Protein AF-A0A2W5Z569-F1 (afdb_monomer)

Nearest PDB structures (foldseek):
  1tza-assembly1_B  TM=2.205E-01  e=3.617E-01  Shewanella oneidensis MR-1
  4p24-assembly1_E  TM=2.733E-01  e=5.565E-01  Staphylococcus aureus subsp. aureus Mu50
  4yhd-assembly2_B  TM=2.732E-01  e=2.256E+00  Staphylococcus aureus
  4idj-assembly1_A  TM=2.239E-01  e=1.819E+00  Staphylococcus aureus
  6yfj-assembly1_AA  TM=2.851E-01  e=5.634E+00  Leviviridae sp.

Sequence (235 aa):
MKWYYPGAWHHTDQAGWLCSVDNNFQWRSRCDSTSGTNPCVYWSKAPPAAGSPQAVNWAPYFAQARGQLDGQAGQIGSAPPTKGVVNIPTCFWIDGQGIPDDRKLSVTVAGAPDAEGRQIYYTLLIDVAFVRAAWNFDDPHNDTANATPPTQCGQHNQLTAHQYVEISEARHPDQKYHVVAAEHYAITGEVYWTDSYGSHHQNVDSGLGDVVISTPDYPQYVGQIEAIPITPASP

Solvent-accessible surface area (backbone atoms only — not comparable to full-atom values): 14635 Å² total; per-residue (Å²): 140,83,88,87,80,94,73,88,88,82,82,92,84,91,74,84,72,60,79,46,73,46,101,80,74,48,75,51,71,71,76,74,90,83,60,98,76,70,82,81,80,83,78,73,81,71,73,69,79,86,67,78,82,64,88,73,85,58,55,67,60,45,52,48,57,53,58,65,50,64,91,32,48,30,45,75,46,49,44,55,69,57,42,41,39,45,76,38,73,28,25,37,27,53,43,78,44,70,57,81,53,76,43,80,46,77,48,78,47,76,47,71,56,49,101,86,66,53,64,50,54,36,37,39,39,36,41,39,33,63,73,49,76,50,68,40,51,65,42,93,90,58,53,64,68,39,94,71,50,61,79,89,64,66,87,61,56,79,58,30,19,40,60,45,84,62,56,16,71,84,73,37,101,84,28,37,29,52,28,32,41,34,39,33,32,46,54,46,32,37,38,36,36,62,58,75,91,44,78,49,74,47,81,41,84,47,87,55,65,84,42,76,41,62,28,68,75,38,67,33,33,29,41,78,86,80,85,76,82,79,76,76,81,79,133

Mean predicted aligned error: 13.67 Å

pLDDT: mean 76.91, std 21.37, range [23.5, 96.75]

Structure (mmCIF, N/CA/C/O backbone):
data_AF-A0A2W5Z569-F1
#
_entry.id   AF-A0A2W5Z569-F1
#
loop_
_atom_site.group_PDB
_atom_site.id
_atom_site.type_symbol
_atom_site.label_atom_id
_atom_site.label_alt_id
_atom_site.label_comp_id
_atom_site.label_asym_id
_atom_site.label_entity_id
_atom_site.label_seq_id
_atom_site.pdbx_PDB_ins_code
_atom_site.Cartn_x
_atom_site.Cartn_y
_atom_site.Cartn_z
_atom_site.occupancy
_atom_site.B_iso_or_equiv
_atom_site.auth_seq_id
_atom_site.auth_comp_id
_atom_site.auth_asym_id
_atom_site.auth_atom_id
_atom_site.pdbx_PDB_model_num
ATOM 1 N N . MET A 1 1 ? -10.516 1.697 42.835 1.00 23.56 1 MET A N 1
ATOM 2 C CA . MET A 1 1 ? -10.168 0.803 41.711 1.00 23.56 1 MET A CA 1
ATOM 3 C C . MET A 1 1 ? -10.459 -0.624 42.164 1.00 23.56 1 MET A C 1
ATOM 5 O O . MET A 1 1 ? -9.814 -1.078 43.099 1.00 23.56 1 MET A O 1
ATOM 9 N N . LYS A 1 2 ? -11.510 -1.271 41.646 1.00 23.50 2 LYS A N 1
ATOM 10 C CA . LYS A 1 2 ? -11.876 -2.653 42.003 1.00 23.50 2 LYS A CA 1
ATOM 11 C C . LYS A 1 2 ? -11.654 -3.528 40.774 1.00 23.50 2 LYS A C 1
ATOM 13 O O . LYS A 1 2 ? -12.177 -3.215 39.712 1.00 23.50 2 LYS A O 1
ATOM 18 N N . TRP A 1 3 ? -10.869 -4.582 40.940 1.00 24.36 3 TRP A N 1
ATOM 19 C CA . TRP A 1 3 ? -10.643 -5.613 39.932 1.00 24.36 3 TRP A CA 1
ATOM 20 C C . TRP A 1 3 ? -11.734 -6.684 40.034 1.00 24.36 3 TRP A C 1
ATOM 22 O O . TRP A 1 3 ? -12.194 -6.982 41.138 1.00 24.36 3 TRP A O 1
ATOM 32 N N . TYR A 1 4 ? -12.136 -7.259 38.900 1.00 29.47 4 TYR A N 1
ATOM 33 C CA . TYR A 1 4 ? -13.048 -8.402 38.833 1.00 29.47 4 TYR A CA 1
ATOM 34 C C . TYR A 1 4 ? -12.277 -9.620 38.312 1.00 29.47 4 TYR A C 1
ATOM 36 O O . TYR A 1 4 ? -11.615 -9.526 37.282 1.00 29.47 4 TYR A O 1
ATOM 44 N N . TYR A 1 5 ? -12.343 -10.741 39.035 1.00 28.94 5 TYR A N 1
ATOM 45 C CA . TYR A 1 5 ? -11.677 -11.999 38.680 1.00 28.94 5 TYR A CA 1
ATOM 46 C C . TYR A 1 5 ? -12.735 -13.066 38.336 1.00 28.94 5 TYR A C 1
ATOM 48 O O . TYR A 1 5 ? -13.666 -13.243 39.129 1.00 28.94 5 TYR A O 1
ATOM 56 N N . PRO A 1 6 ? -12.644 -13.775 37.194 1.00 35.28 6 PRO A N 1
ATOM 57 C CA . PRO A 1 6 ? -13.599 -14.808 36.810 1.00 3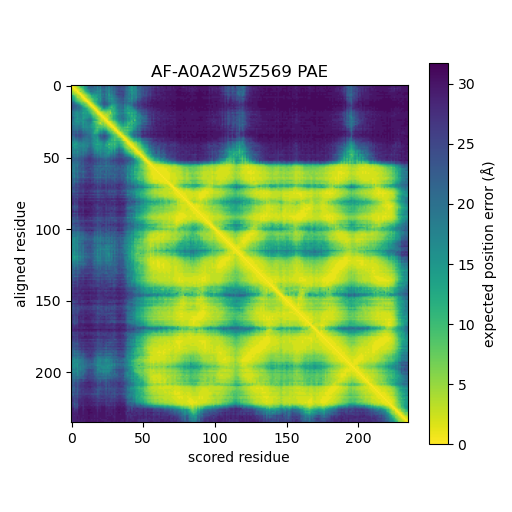5.28 6 PRO A CA 1
ATOM 58 C C . PRO A 1 6 ? -13.028 -16.197 37.143 1.00 35.28 6 PRO A C 1
ATOM 60 O O . PRO A 1 6 ? -12.322 -16.795 36.341 1.00 35.28 6 PRO A O 1
ATOM 63 N N . GLY A 1 7 ? -13.300 -16.724 38.338 1.00 29.56 7 GLY A N 1
ATOM 64 C CA . GLY A 1 7 ? -12.877 -18.084 38.698 1.00 29.56 7 GLY A CA 1
ATOM 65 C C . GLY A 1 7 ? -13.099 -18.431 40.168 1.00 29.56 7 GLY A C 1
ATOM 66 O O . GLY A 1 7 ? -13.028 -17.554 41.023 1.00 29.56 7 GLY A O 1
ATOM 67 N N . ALA A 1 8 ? -13.429 -19.698 40.438 1.00 33.94 8 ALA A N 1
ATOM 68 C CA . ALA A 1 8 ? -13.962 -20.193 41.708 1.00 33.94 8 ALA A CA 1
ATOM 69 C C . ALA A 1 8 ? -13.004 -20.038 42.902 1.00 33.94 8 ALA A C 1
ATOM 71 O O . ALA A 1 8 ? -11.841 -20.429 42.835 1.00 33.94 8 ALA A O 1
ATOM 72 N N . TRP A 1 9 ? -13.537 -19.561 44.030 1.00 35.03 9 TRP A N 1
ATOM 73 C CA . TRP A 1 9 ? -12.859 -19.639 45.321 1.00 35.03 9 TRP A CA 1
ATOM 74 C C . TRP A 1 9 ? -13.230 -20.953 46.000 1.00 35.03 9 TRP A C 1
ATOM 76 O O . TRP A 1 9 ? -14.327 -21.098 46.532 1.00 35.03 9 TRP A O 1
ATOM 86 N N . HIS A 1 10 ? -12.296 -21.894 46.013 1.00 37.44 10 HIS A N 1
ATOM 87 C CA . HIS A 1 10 ? -12.285 -22.964 46.998 1.00 37.44 10 HIS A CA 1
ATOM 88 C C . HIS A 1 10 ? -10.999 -22.843 47.798 1.00 37.44 10 HIS A C 1
ATOM 90 O O . HIS A 1 10 ? -9.931 -23.030 47.236 1.00 37.44 10 HIS A O 1
ATOM 96 N N . HIS A 1 11 ? -11.118 -22.546 49.092 1.00 27.91 11 HIS A N 1
ATOM 97 C CA . HIS A 1 11 ? -10.231 -23.078 50.124 1.00 27.91 11 HIS A CA 1
ATOM 98 C C . HIS A 1 11 ? -10.972 -23.063 51.466 1.00 27.91 11 HIS A C 1
ATOM 100 O O . HIS A 1 11 ? -11.405 -22.019 51.952 1.00 27.91 11 HIS A O 1
ATOM 106 N N . THR A 1 12 ? -11.161 -24.260 52.016 1.00 37.94 12 THR A N 1
ATOM 107 C CA . THR A 1 12 ? -11.730 -24.541 53.335 1.00 37.94 12 THR A CA 1
ATOM 108 C C . THR A 1 12 ? -10.655 -25.144 54.220 1.00 37.94 12 THR A C 1
ATOM 110 O O . THR A 1 12 ? -10.386 -26.331 54.075 1.00 37.94 12 THR A O 1
ATOM 113 N N . ASP A 1 13 ? -10.129 -24.340 55.145 1.00 35.75 13 ASP A N 1
ATOM 114 C CA . ASP A 1 13 ? -9.479 -24.685 56.422 1.00 35.75 13 ASP A CA 1
ATOM 115 C C . ASP A 1 13 ? -8.715 -23.427 56.901 1.00 35.75 13 ASP A C 1
ATOM 117 O O . ASP A 1 13 ? -8.057 -22.762 56.122 1.00 35.75 13 ASP A O 1
ATOM 121 N N . GLN A 1 14 ? -8.781 -22.889 58.120 1.00 36.47 14 GLN A N 1
ATOM 122 C CA . GLN A 1 14 ? -9.189 -23.386 59.432 1.00 36.47 14 GLN A CA 1
ATOM 123 C C . GLN A 1 14 ? -9.724 -22.240 60.334 1.00 36.47 14 GLN A C 1
ATOM 125 O O . GLN A 1 14 ? -9.714 -22.337 61.558 1.00 36.47 14 GLN A O 1
ATOM 130 N N . ALA A 1 15 ? -10.220 -21.144 59.752 1.00 36.81 15 ALA A N 1
ATOM 131 C CA . ALA A 1 15 ? -10.865 -20.055 60.489 1.00 36.81 15 ALA A CA 1
ATOM 132 C C . ALA A 1 15 ? -12.031 -19.469 59.677 1.00 36.81 15 ALA A C 1
ATOM 134 O O . ALA A 1 15 ? -11.839 -18.615 58.823 1.00 36.81 15 ALA A O 1
ATOM 135 N N . GLY A 1 16 ? -13.244 -19.963 59.929 1.00 39.25 16 GLY A N 1
ATOM 136 C CA . GLY A 1 16 ? -14.482 -19.170 59.919 1.00 39.25 16 GLY A CA 1
ATOM 137 C C . GLY A 1 16 ? -14.974 -18.434 58.662 1.00 39.25 16 GLY A C 1
ATOM 138 O O . GLY A 1 16 ? -15.989 -17.757 58.783 1.00 39.25 16 GLY A O 1
ATOM 139 N N . TRP A 1 17 ? -14.370 -18.543 57.476 1.00 38.72 17 TRP A N 1
ATOM 140 C CA . TRP A 1 17 ? -14.891 -17.874 56.270 1.00 38.72 17 TRP A CA 1
ATOM 141 C C . TRP A 1 17 ? -15.632 -18.853 55.352 1.00 38.72 17 TRP A C 1
ATOM 143 O O . TRP A 1 17 ? -15.071 -19.405 54.411 1.00 38.72 17 TRP A O 1
ATOM 153 N N . LEU A 1 18 ? -16.923 -19.071 55.618 1.00 41.16 18 LEU A N 1
ATOM 154 C CA . LEU A 1 18 ? -17.835 -19.692 54.652 1.00 41.16 18 LEU A CA 1
ATOM 155 C C . LEU A 1 18 ? -18.372 -18.600 53.724 1.00 41.16 18 LEU A C 1
ATOM 157 O O . LEU A 1 18 ? -19.378 -17.957 54.018 1.00 41.16 18 LEU A O 1
ATOM 161 N N . CYS A 1 19 ? -17.689 -18.384 52.606 1.00 41.97 19 CYS A N 1
ATOM 162 C CA . CYS A 1 19 ? -18.266 -17.681 51.471 1.00 41.97 19 CYS A CA 1
ATOM 163 C C . CYS A 1 19 ? -18.938 -18.743 50.589 1.00 41.97 19 CYS A C 1
ATOM 165 O O . CYS A 1 19 ? -18.258 -19.436 49.839 1.00 41.97 19 CYS A O 1
ATOM 167 N N . SER A 1 20 ? -20.259 -18.915 50.702 1.00 39.66 20 SER A N 1
ATOM 168 C CA . SER A 1 20 ? -21.028 -19.763 49.781 1.00 39.66 20 SER A CA 1
ATOM 169 C C . SER A 1 20 ? -21.852 -18.897 48.835 1.00 39.66 20 SER A C 1
ATOM 171 O O . SER A 1 20 ? -22.538 -17.974 49.284 1.00 39.66 20 SER A O 1
ATOM 173 N N . VAL A 1 21 ? -21.819 -19.228 47.548 1.00 42.22 21 VAL A N 1
ATOM 174 C CA . VAL A 1 21 ? -22.748 -18.702 46.542 1.00 42.22 21 VAL A CA 1
ATOM 175 C C . VAL A 1 21 ? -23.980 -19.596 46.565 1.00 42.22 21 VAL A C 1
ATOM 177 O O . VAL A 1 21 ? -23.847 -20.804 46.375 1.00 42.22 21 VAL A O 1
ATOM 180 N N . ASP A 1 22 ? -25.162 -19.042 46.832 1.00 43.56 22 ASP A N 1
ATO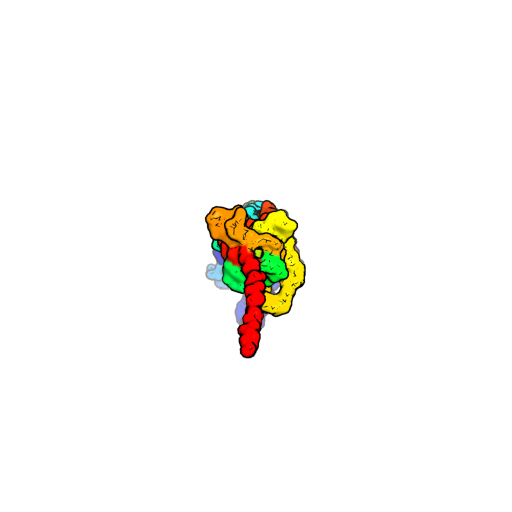M 181 C CA . ASP A 1 22 ? -26.398 -19.797 46.624 1.00 43.56 22 ASP A CA 1
ATOM 182 C C . ASP A 1 22 ? -26.798 -19.814 45.137 1.00 43.56 22 ASP A C 1
ATOM 184 O O . ASP A 1 22 ? -26.296 -19.041 44.320 1.00 43.56 22 ASP A O 1
ATOM 188 N N . ASN A 1 23 ? -27.728 -20.697 44.766 1.00 41.59 23 ASN A N 1
ATOM 189 C CA . ASN A 1 23 ? -28.209 -20.827 43.384 1.00 41.59 23 ASN A CA 1
ATOM 190 C C . ASN A 1 23 ? -28.941 -19.569 42.860 1.00 41.59 23 ASN A C 1
ATOM 192 O O . ASN A 1 23 ? -29.309 -19.529 41.690 1.00 41.59 23 ASN A O 1
ATOM 196 N N . ASN A 1 24 ? -29.132 -18.545 43.701 1.00 45.44 24 ASN A N 1
ATOM 197 C CA . ASN A 1 24 ? -29.682 -17.239 43.340 1.00 45.44 24 ASN A CA 1
ATOM 198 C C . ASN A 1 24 ? -28.591 -16.155 43.246 1.00 45.44 24 ASN A C 1
ATOM 200 O O . ASN A 1 24 ? -28.908 -14.965 43.200 1.00 45.44 24 ASN A O 1
ATOM 204 N N . PHE A 1 25 ? -27.312 -16.548 43.209 1.00 44.53 25 PHE A N 1
ATOM 205 C CA . PHE A 1 25 ? -26.154 -15.656 43.134 1.00 44.53 25 PHE A CA 1
ATOM 206 C C . PHE A 1 25 ? -26.032 -14.674 44.315 1.00 44.53 25 PHE A C 1
ATOM 208 O O . PHE A 1 25 ? -25.373 -13.638 44.190 1.00 44.53 25 PHE A O 1
ATOM 215 N N . GLN A 1 26 ? -26.626 -14.984 45.472 1.00 40.12 26 GLN A N 1
ATOM 216 C CA . GLN A 1 26 ? -26.437 -14.201 46.690 1.00 40.12 26 GLN A CA 1
ATOM 217 C C . GLN A 1 26 ? -25.266 -14.764 47.500 1.00 40.12 26 GLN A C 1
ATOM 219 O O . GLN A 1 26 ? -25.242 -15.935 47.881 1.00 40.12 26 GLN A O 1
ATOM 224 N N . TRP A 1 27 ? -24.285 -13.908 47.789 1.00 42.94 27 TRP A N 1
ATOM 225 C CA . TRP A 1 27 ? -23.227 -14.220 48.746 1.00 42.94 27 TRP A CA 1
ATOM 226 C C . TRP A 1 27 ? -23.745 -13.981 50.159 1.00 42.94 27 TRP A C 1
ATOM 228 O O . TRP A 1 27 ? -24.123 -12.863 50.508 1.00 42.94 27 TRP A O 1
ATOM 238 N N . ARG A 1 28 ? -23.732 -15.022 50.992 1.00 42.06 28 ARG A N 1
ATOM 239 C CA . ARG A 1 28 ? -23.980 -14.892 52.430 1.00 42.06 28 ARG A CA 1
ATOM 240 C C . ARG A 1 28 ? -22.680 -15.158 53.170 1.00 42.06 28 ARG A C 1
ATOM 242 O O . ARG A 1 28 ? -22.187 -16.280 53.145 1.00 42.06 28 ARG A O 1
ATOM 249 N N . SER A 1 29 ? -22.144 -14.148 53.845 1.00 42.12 29 SER A N 1
ATOM 250 C CA . SER A 1 29 ? -21.155 -14.359 54.899 1.00 42.12 29 SER A CA 1
ATOM 251 C C . SER A 1 29 ? -21.884 -14.446 56.240 1.00 42.12 29 SER A C 1
ATOM 253 O O . SER A 1 29 ? -22.735 -13.614 56.560 1.00 42.12 29 SER A O 1
ATOM 255 N N . ARG A 1 30 ? -21.579 -15.468 57.046 1.00 43.09 30 ARG A N 1
ATOM 256 C CA . ARG A 1 30 ? -21.870 -15.412 58.485 1.00 43.09 30 ARG A CA 1
ATOM 257 C C . ARG A 1 30 ? -20.733 -14.629 59.131 1.00 43.09 30 ARG A C 1
ATOM 259 O O . ARG A 1 30 ? -19.629 -15.148 59.228 1.00 43.09 30 ARG A O 1
ATOM 266 N N . CYS A 1 31 ? -20.996 -13.393 59.547 1.00 47.19 31 CYS A N 1
ATOM 267 C CA . CYS A 1 31 ? -20.101 -12.704 60.471 1.00 47.19 31 CYS A CA 1
ATOM 268 C C . CYS A 1 31 ? -20.350 -13.302 61.870 1.00 47.19 31 CYS A C 1
ATOM 270 O O . CYS A 1 31 ? -21.489 -13.302 62.342 1.00 47.19 31 CYS A O 1
ATOM 272 N N . ASP A 1 32 ? -19.319 -13.860 62.508 1.00 47.47 32 ASP A N 1
ATOM 273 C CA . ASP A 1 32 ? -19.391 -14.235 63.923 1.00 47.47 32 ASP A CA 1
ATOM 274 C C . ASP A 1 32 ? -19.510 -12.938 64.735 1.00 47.47 32 ASP A C 1
ATOM 276 O O . ASP A 1 32 ? -18.642 -12.067 64.679 1.00 47.47 32 ASP A O 1
ATOM 280 N N . SER A 1 33 ? -20.636 -12.755 65.421 1.00 44.78 33 SER A N 1
ATOM 281 C CA . SER A 1 33 ? -21.010 -11.504 66.089 1.00 44.78 33 SER A CA 1
ATOM 282 C C . SER A 1 33 ? -20.209 -11.221 67.367 1.00 44.78 33 SER A C 1
ATOM 284 O O . SER A 1 33 ? -20.609 -10.376 68.164 1.00 44.78 33 SER A O 1
ATOM 286 N N . THR A 1 34 ? -19.120 -11.948 67.615 1.00 48.22 34 THR A N 1
ATOM 287 C CA . THR A 1 34 ? -18.405 -11.942 68.897 1.00 48.22 34 THR A CA 1
ATOM 288 C C . THR A 1 34 ? -17.210 -10.989 68.962 1.00 48.22 34 THR A C 1
ATOM 290 O O . THR A 1 34 ? -16.770 -10.670 70.064 1.00 48.22 34 THR A O 1
ATOM 293 N N . SER A 1 35 ? -16.723 -10.437 67.844 1.00 46.56 35 SER A N 1
ATOM 294 C CA . SER A 1 35 ? -15.672 -9.406 67.857 1.00 46.56 35 SER A CA 1
ATOM 295 C C . SER A 1 35 ? -16.076 -8.181 67.031 1.00 46.56 35 SER A C 1
ATOM 297 O O . SER A 1 35 ? -16.008 -8.157 65.805 1.00 46.56 35 SER A O 1
ATOM 299 N N . GLY A 1 36 ? -16.530 -7.133 67.726 1.00 45.31 36 GLY A N 1
ATOM 300 C CA . GLY A 1 36 ? -17.035 -5.870 67.168 1.00 45.31 36 GLY A CA 1
ATOM 301 C C . GLY A 1 36 ? -16.008 -4.989 66.439 1.00 45.31 36 GLY A C 1
ATOM 302 O O . GLY A 1 36 ? -16.088 -3.769 66.534 1.00 45.31 36 GLY A O 1
ATOM 303 N N . THR A 1 37 ? -15.035 -5.573 65.738 1.00 42.25 37 THR A N 1
ATOM 304 C CA . THR A 1 37 ? -13.933 -4.857 65.076 1.00 42.25 37 THR A CA 1
ATOM 305 C C . THR A 1 37 ? -13.647 -5.288 63.639 1.00 42.25 37 THR A C 1
ATOM 307 O O . THR A 1 37 ? -12.820 -4.650 62.993 1.00 42.25 37 THR A O 1
ATOM 310 N N . ASN A 1 38 ? -14.337 -6.290 63.085 1.00 41.91 38 ASN A N 1
ATOM 311 C CA . ASN A 1 38 ? -14.150 -6.648 61.677 1.00 41.91 38 ASN A CA 1
ATOM 312 C C . ASN A 1 38 ? -15.189 -5.950 60.783 1.00 41.91 38 ASN A C 1
ATOM 314 O O . ASN A 1 38 ? -16.370 -6.301 60.852 1.00 41.91 38 ASN A O 1
ATOM 318 N N . PRO A 1 39 ? -14.797 -4.986 59.922 1.00 42.81 39 PRO A N 1
ATOM 319 C CA . PRO A 1 39 ? -15.710 -4.451 58.923 1.00 42.81 39 PRO A CA 1
ATOM 320 C C . PRO A 1 39 ? -16.098 -5.591 57.977 1.00 42.81 39 PRO A C 1
ATOM 322 O O . PRO A 1 39 ? -15.269 -6.080 57.211 1.00 42.81 39 PRO A O 1
ATOM 325 N N . CYS A 1 40 ? -17.354 -6.044 58.039 1.00 43.47 40 CYS A N 1
ATOM 326 C CA . CYS A 1 40 ? -17.883 -7.004 57.075 1.00 43.47 40 CYS A CA 1
ATOM 327 C C . CYS A 1 40 ? -17.845 -6.323 55.692 1.00 43.47 40 CYS A C 1
ATOM 329 O O . CYS A 1 40 ? -18.664 -5.456 55.387 1.00 43.47 40 CYS A O 1
ATOM 331 N N . VAL A 1 41 ? -16.853 -6.665 54.866 1.00 39.03 41 VAL A N 1
ATOM 332 C CA . VAL A 1 41 ? -16.746 -6.136 53.504 1.00 39.03 41 VAL A CA 1
ATOM 333 C C . VAL A 1 41 ? -17.792 -6.841 52.650 1.00 39.03 41 VAL A C 1
ATOM 335 O O . VAL A 1 41 ? -17.666 -8.023 52.333 1.00 39.03 41 VAL A O 1
ATOM 338 N N . TYR A 1 42 ? -18.843 -6.111 52.287 1.00 38.75 42 TYR A N 1
ATOM 339 C CA . TYR A 1 42 ? -19.845 -6.592 51.347 1.00 38.75 42 TYR A CA 1
ATOM 340 C C . TYR A 1 42 ? -19.299 -6.476 49.921 1.00 38.75 42 TYR A C 1
ATOM 342 O O . TYR A 1 42 ? -19.034 -5.381 49.419 1.00 38.75 42 TYR A O 1
ATOM 350 N N . TRP A 1 43 ? -19.148 -7.618 49.258 1.00 38.22 43 TRP A N 1
ATOM 351 C CA . TRP A 1 43 ? -18.898 -7.692 47.824 1.00 38.22 43 TRP A CA 1
ATOM 352 C C . TRP A 1 43 ? -20.186 -8.162 47.162 1.00 38.22 43 TRP A C 1
ATOM 354 O O . TRP A 1 43 ? -20.437 -9.357 47.040 1.00 38.22 43 TRP A O 1
ATOM 364 N N . SER A 1 44 ? -21.044 -7.227 46.762 1.00 39.44 44 SER A N 1
ATOM 365 C CA . SER A 1 44 ? -22.124 -7.569 45.845 1.00 39.44 44 SER A CA 1
ATOM 366 C C . SER A 1 44 ? -21.546 -7.666 44.436 1.00 39.44 44 SER A C 1
ATOM 368 O O . SER A 1 44 ? -20.809 -6.785 43.978 1.00 39.44 44 SER A O 1
ATOM 370 N N . LYS A 1 45 ? -21.888 -8.741 43.718 1.00 41.69 45 LYS A N 1
ATOM 371 C CA . LYS A 1 45 ? -21.885 -8.668 42.260 1.00 41.69 45 LYS A CA 1
ATOM 372 C C . LYS A 1 45 ? -22.929 -7.618 41.922 1.00 41.69 45 LYS A C 1
ATOM 374 O O . LYS A 1 45 ? -24.101 -7.795 42.251 1.00 41.69 45 LYS A O 1
ATOM 379 N N . ALA A 1 46 ? -22.482 -6.484 41.384 1.00 44.62 46 ALA A N 1
ATOM 380 C CA . ALA A 1 46 ? -23.412 -5.503 40.858 1.00 44.62 46 ALA A CA 1
ATOM 381 C C . ALA A 1 46 ? -24.338 -6.239 39.874 1.00 44.62 46 ALA A C 1
ATOM 383 O O . ALA A 1 46 ? -23.860 -7.146 39.177 1.00 44.62 46 ALA A O 1
ATOM 384 N N . PRO A 1 47 ? -25.643 -5.919 39.843 1.00 47.53 47 PRO A N 1
ATOM 385 C CA . PRO A 1 47 ? -26.539 -6.511 38.862 1.00 47.53 47 PRO A CA 1
ATOM 386 C C . PRO A 1 47 ? -25.947 -6.347 37.451 1.00 47.53 47 PRO A C 1
ATOM 388 O O . PRO A 1 47 ? -25.111 -5.463 37.242 1.00 47.53 47 PRO A O 1
ATOM 391 N N . PRO A 1 48 ? -26.339 -7.190 36.484 1.00 48.88 48 PRO A N 1
ATOM 392 C CA . PRO A 1 48 ? -25.995 -6.993 35.081 1.00 48.88 48 PRO A CA 1
ATOM 393 C C . PRO A 1 48 ? -26.168 -5.521 34.685 1.00 48.88 48 PRO A C 1
ATOM 395 O O . PRO A 1 48 ? -27.214 -4.928 34.961 1.00 48.88 48 PRO A O 1
ATOM 398 N N . ALA A 1 49 ? -25.139 -4.896 34.113 1.00 52.03 49 ALA A N 1
ATOM 399 C CA . ALA A 1 49 ? -25.343 -3.642 33.399 1.00 52.03 49 ALA A CA 1
ATOM 400 C C . ALA A 1 49 ? -25.983 -4.039 32.069 1.00 52.03 49 ALA A C 1
ATOM 402 O O . ALA A 1 49 ? -25.300 -4.460 31.142 1.00 52.03 49 ALA A O 1
ATOM 403 N N . ALA A 1 50 ? -27.314 -4.039 32.029 1.00 48.25 50 ALA A N 1
ATOM 404 C CA . ALA A 1 50 ? -28.052 -4.255 30.799 1.00 48.25 50 ALA A CA 1
ATOM 405 C C . ALA A 1 50 ? -28.066 -2.939 30.027 1.00 48.25 50 ALA A C 1
ATOM 407 O O . ALA A 1 50 ? -28.754 -1.995 30.408 1.00 48.25 50 ALA A O 1
ATOM 408 N N . GLY A 1 51 ? -27.292 -2.869 28.954 1.00 52.75 51 GLY A N 1
ATOM 409 C CA . GLY A 1 51 ? -27.309 -1.727 28.058 1.00 52.75 51 GLY A CA 1
ATOM 410 C C . GLY A 1 51 ? -26.767 -2.132 26.705 1.00 52.75 51 GLY A C 1
ATOM 411 O O . GLY A 1 51 ? -25.723 -2.774 26.626 1.00 52.75 51 GLY A O 1
ATOM 412 N N . SER A 1 52 ? -27.480 -1.762 25.641 1.00 50.47 52 SER A N 1
ATOM 413 C CA . SER A 1 52 ? -26.914 -1.775 24.294 1.00 50.47 52 SER A CA 1
ATOM 414 C C . SER A 1 52 ? -25.571 -1.040 24.320 1.00 50.47 52 SER A C 1
ATOM 416 O O . SER A 1 52 ? -25.469 -0.033 25.034 1.00 50.47 52 SER A O 1
ATOM 418 N N . PRO A 1 53 ? -24.553 -1.508 23.579 1.00 56.50 53 PRO A N 1
ATOM 419 C CA . PRO A 1 53 ? -23.262 -0.847 23.562 1.00 56.50 53 PRO A CA 1
ATOM 420 C C . PRO A 1 53 ? -23.463 0.638 23.251 1.00 56.50 53 PRO A C 1
ATOM 422 O O . PRO A 1 53 ? -24.035 1.005 22.223 1.00 56.50 53 PRO A O 1
ATOM 425 N N . GLN A 1 54 ? -23.068 1.497 24.194 1.00 64.69 54 GLN A N 1
ATOM 426 C CA . GLN A 1 54 ? -23.059 2.942 23.982 1.00 64.69 54 GLN A CA 1
ATOM 427 C C . GLN A 1 54 ? -22.205 3.213 22.741 1.00 64.69 54 GLN A C 1
ATOM 429 O O . GLN A 1 54 ? -21.106 2.667 22.624 1.00 64.69 54 GLN A O 1
ATOM 434 N N . ALA A 1 55 ? -22.711 4.023 21.809 1.00 68.81 55 ALA A N 1
ATOM 435 C CA . ALA A 1 55 ? -22.018 4.288 20.557 1.00 68.81 55 ALA A CA 1
ATOM 436 C C . ALA A 1 55 ? -20.687 5.002 20.839 1.00 68.81 55 ALA A C 1
ATOM 438 O O . ALA A 1 55 ? -20.655 6.184 21.177 1.00 68.81 55 ALA A O 1
ATOM 439 N N . VAL A 1 56 ? -19.580 4.271 20.721 1.00 82.81 56 VAL A N 1
ATOM 440 C CA . VAL A 1 56 ? -18.236 4.844 20.743 1.00 82.81 56 VAL A CA 1
ATOM 441 C C . VAL A 1 56 ? -17.923 5.373 19.346 1.00 82.81 56 VAL A C 1
ATOM 443 O O . VAL A 1 56 ? -18.151 4.689 18.349 1.00 82.81 56 VAL A O 1
ATOM 446 N N . ASN A 1 57 ? -17.387 6.591 19.261 1.00 88.62 57 ASN A N 1
ATOM 447 C CA . ASN A 1 57 ? -16.905 7.132 17.995 1.00 88.62 57 ASN A CA 1
ATOM 448 C C . ASN A 1 57 ? -15.526 6.543 17.656 1.00 88.62 57 ASN A C 1
ATOM 450 O O . ASN A 1 57 ? -14.519 6.945 18.239 1.00 88.62 57 ASN A O 1
ATOM 454 N N . TRP A 1 58 ? -15.486 5.612 16.702 1.00 91.19 58 TRP A N 1
ATOM 455 C CA . TRP A 1 58 ? -14.258 4.928 16.283 1.00 91.19 58 TRP A CA 1
ATOM 456 C C . TRP A 1 58 ? -13.447 5.674 15.217 1.00 91.19 58 TRP A C 1
ATOM 458 O O . TRP A 1 58 ? -12.258 5.398 15.054 1.00 91.19 58 TRP A O 1
ATOM 468 N N . ALA A 1 59 ? -14.053 6.646 14.527 1.00 92.81 59 ALA A N 1
ATOM 469 C CA . ALA A 1 59 ? -13.439 7.351 13.400 1.00 92.81 59 ALA A CA 1
ATOM 470 C C . ALA A 1 59 ? -12.048 7.956 13.700 1.00 92.81 59 ALA A C 1
ATOM 472 O O . ALA A 1 59 ? -11.169 7.837 12.845 1.00 92.81 59 ALA A O 1
ATOM 473 N N . PRO A 1 60 ? -11.773 8.541 14.888 1.00 94.31 60 PRO A N 1
ATOM 474 C CA . PRO A 1 60 ? -10.445 9.081 15.193 1.00 94.31 60 PRO A CA 1
ATOM 475 C C . PRO A 1 60 ? -9.329 8.028 15.194 1.00 94.31 60 PRO A C 1
ATOM 477 O O . PRO A 1 60 ? -8.203 8.334 14.810 1.00 94.31 60 PRO A O 1
ATOM 480 N N . TYR A 1 61 ? -9.628 6.788 15.591 1.00 93.88 61 TYR A N 1
ATOM 481 C CA . TYR A 1 61 ? -8.633 5.713 15.645 1.00 93.88 61 TYR A CA 1
ATOM 482 C C . TYR A 1 61 ? -8.296 5.189 14.247 1.00 93.88 61 TYR A C 1
ATOM 484 O O . TYR A 1 61 ? -7.127 4.962 13.939 1.00 93.88 61 TYR A O 1
ATOM 492 N N . PHE A 1 62 ? -9.294 5.085 13.365 1.00 95.00 62 PHE A N 1
ATOM 493 C CA . PHE A 1 62 ? -9.062 4.776 11.953 1.00 95.00 62 PHE A CA 1
ATOM 494 C C . PHE A 1 62 ? -8.319 5.906 11.234 1.00 95.00 62 PHE A C 1
ATOM 496 O O . PHE A 1 62 ? -7.386 5.641 10.479 1.00 95.00 62 PHE A O 1
ATOM 503 N N . ALA A 1 63 ? -8.663 7.168 11.510 1.00 93.25 63 ALA A N 1
ATOM 504 C CA . ALA A 1 63 ? -7.938 8.318 10.973 1.00 93.25 63 ALA A CA 1
ATOM 505 C C . ALA A 1 63 ? -6.465 8.320 11.413 1.00 93.25 63 ALA A C 1
ATOM 507 O O . ALA A 1 63 ? -5.585 8.621 10.611 1.00 93.25 63 ALA A O 1
ATOM 508 N N . GLN A 1 64 ? -6.182 7.925 12.659 1.00 92.25 64 GLN A N 1
ATOM 509 C CA . GLN A 1 64 ? -4.813 7.747 13.137 1.00 92.25 64 GLN A CA 1
ATOM 510 C C . GLN A 1 64 ? -4.091 6.607 12.406 1.00 92.25 64 GLN A C 1
ATOM 512 O O . GLN A 1 64 ? -2.936 6.783 12.029 1.00 92.25 64 GLN A O 1
ATOM 517 N N . ALA A 1 65 ? -4.747 5.460 12.190 1.00 91.62 65 ALA A N 1
ATOM 518 C CA . ALA A 1 65 ? -4.167 4.346 11.435 1.00 91.62 65 ALA A CA 1
ATOM 519 C C . ALA A 1 65 ? -3.826 4.759 9.993 1.00 91.62 65 ALA A C 1
ATOM 521 O O . ALA A 1 65 ? -2.716 4.507 9.533 1.00 91.62 65 ALA A O 1
ATOM 522 N N . ARG A 1 66 ? -4.729 5.488 9.323 1.00 92.06 66 ARG A N 1
ATOM 523 C CA . ARG A 1 66 ? -4.468 6.091 8.009 1.00 92.06 66 ARG A CA 1
ATOM 524 C C . ARG A 1 66 ? -3.293 7.065 8.045 1.00 92.06 66 ARG A C 1
ATOM 526 O O . ARG A 1 66 ? -2.400 6.962 7.218 1.00 92.06 66 ARG A O 1
ATOM 533 N N . GLY A 1 67 ? -3.260 7.973 9.018 1.00 89.38 67 GLY A N 1
ATOM 534 C CA . GLY A 1 67 ? -2.178 8.952 9.138 1.00 89.38 67 GLY A CA 1
ATOM 535 C C . GLY A 1 67 ? -0.803 8.331 9.410 1.00 89.38 67 GLY A C 1
ATOM 536 O O . GLY A 1 67 ? 0.207 8.98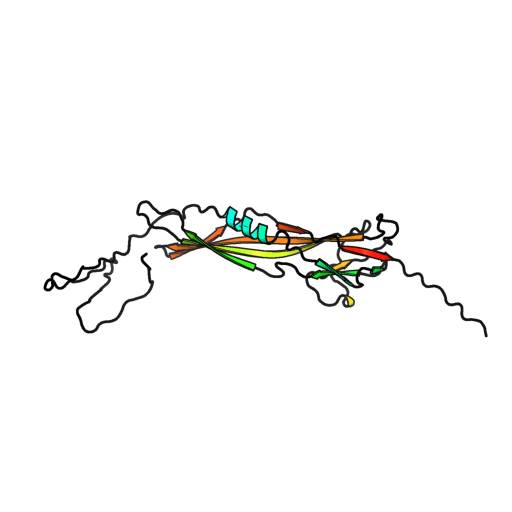0 9.170 1.00 89.38 67 GLY A O 1
ATOM 537 N N . GLN A 1 68 ? -0.736 7.087 9.902 1.00 87.44 68 GLN A N 1
ATOM 538 C CA . GLN A 1 68 ? 0.529 6.348 10.020 1.00 87.44 68 GLN A CA 1
ATOM 539 C C . GLN A 1 68 ? 1.018 5.776 8.690 1.00 87.44 68 GLN A C 1
ATOM 541 O O . GLN A 1 68 ? 2.208 5.498 8.576 1.00 87.44 68 GLN A O 1
ATOM 546 N N . LEU A 1 69 ? 0.120 5.572 7.725 1.00 86.31 69 LEU A N 1
ATOM 547 C CA . LEU A 1 69 ? 0.482 5.158 6.377 1.00 86.31 69 LEU A CA 1
ATOM 548 C C . LEU A 1 69 ? 1.026 6.349 5.572 1.00 86.31 69 LEU A C 1
ATOM 550 O O . LEU A 1 69 ? 1.974 6.192 4.805 1.00 86.31 69 LEU A O 1
ATOM 554 N N . ASP A 1 70 ? 0.462 7.544 5.772 1.00 81.81 70 ASP A N 1
ATOM 555 C CA . ASP A 1 70 ? 0.897 8.761 5.083 1.00 81.81 70 ASP A CA 1
ATOM 556 C C . ASP A 1 70 ? 2.412 8.994 5.284 1.00 81.81 70 ASP A C 1
ATOM 558 O O . ASP A 1 70 ? 2.912 9.110 6.404 1.00 81.81 70 ASP A O 1
ATOM 562 N N . GLY A 1 71 ? 3.163 9.060 4.181 1.00 76.69 71 GLY A N 1
ATOM 563 C CA . GLY A 1 71 ? 4.622 9.235 4.201 1.00 76.69 71 GLY A CA 1
ATOM 564 C C . GLY A 1 71 ? 5.438 7.948 4.371 1.00 76.69 71 GLY A C 1
ATOM 565 O O . GLY A 1 71 ? 6.658 8.032 4.496 1.00 76.69 71 GLY A O 1
ATOM 566 N N . GLN A 1 72 ? 4.797 6.776 4.348 1.00 85.19 72 GLN A N 1
ATOM 567 C CA . GLN A 1 72 ? 5.461 5.466 4.372 1.00 85.19 72 GLN A CA 1
ATOM 568 C C . GLN A 1 72 ? 5.392 4.709 3.039 1.00 85.19 72 GLN A C 1
ATOM 570 O O . GLN A 1 72 ? 5.524 3.482 3.024 1.00 85.19 72 GLN A O 1
ATOM 575 N N . ALA A 1 73 ? 5.188 5.427 1.930 1.00 89.12 73 ALA A N 1
ATOM 576 C CA . ALA A 1 73 ? 5.307 4.828 0.606 1.00 89.12 73 ALA A CA 1
ATOM 577 C C . ALA A 1 73 ? 6.701 4.212 0.446 1.00 89.12 73 ALA A C 1
ATOM 579 O O . ALA A 1 73 ? 7.700 4.800 0.880 1.00 89.12 73 ALA A O 1
ATOM 580 N N . GLY A 1 74 ? 6.764 3.049 -0.191 1.00 92.44 74 GLY A N 1
ATOM 581 C CA . GLY A 1 74 ? 8.032 2.444 -0.548 1.00 92.44 74 GLY A CA 1
ATOM 582 C C . GLY A 1 74 ? 8.793 3.243 -1.608 1.00 92.44 74 GLY A C 1
ATOM 583 O O . GLY A 1 74 ? 8.400 4.322 -2.064 1.00 92.44 74 GLY A O 1
ATOM 584 N N . GLN A 1 75 ? 9.922 2.682 -2.018 1.00 94.81 75 GLN A N 1
ATOM 585 C CA . GLN A 1 75 ? 10.743 3.179 -3.112 1.00 94.81 75 GLN A CA 1
ATOM 586 C C . GLN A 1 75 ? 10.747 2.164 -4.244 1.00 94.81 75 GLN A C 1
ATOM 588 O O . GLN A 1 75 ? 10.814 0.959 -4.010 1.00 94.81 75 GLN A O 1
ATOM 593 N N . ILE A 1 76 ? 10.702 2.654 -5.478 1.00 96.38 76 ILE A N 1
ATOM 594 C CA . ILE A 1 76 ? 10.787 1.787 -6.649 1.00 96.38 76 ILE A CA 1
ATOM 595 C C . ILE A 1 76 ? 12.243 1.367 -6.864 1.00 96.38 76 ILE A C 1
ATOM 597 O O . ILE A 1 76 ? 13.146 2.205 -6.945 1.00 96.38 76 ILE A O 1
ATOM 601 N N . GLY A 1 77 ? 12.453 0.061 -6.996 1.00 95.50 77 GLY A N 1
ATOM 602 C CA . GLY A 1 77 ? 13.665 -0.533 -7.549 1.00 95.50 77 GLY A CA 1
ATOM 603 C C . GLY A 1 77 ? 13.445 -0.977 -8.994 1.00 95.50 77 GLY A C 1
ATOM 604 O O . GLY A 1 77 ? 12.309 -1.198 -9.418 1.00 95.50 77 GLY A O 1
ATOM 605 N N . SER A 1 78 ? 14.529 -1.107 -9.766 1.00 95.56 78 SER A N 1
ATOM 606 C CA . SER A 1 78 ? 14.454 -1.647 -11.126 1.00 95.56 78 SER A CA 1
ATOM 607 C C . SER A 1 78 ? 15.678 -2.461 -11.537 1.00 95.56 78 SER A C 1
ATOM 609 O O . SER A 1 78 ? 16.786 -2.280 -11.019 1.00 95.56 78 SER A O 1
ATOM 611 N N . ALA A 1 79 ? 15.468 -3.356 -12.505 1.00 93.38 79 ALA A N 1
ATOM 612 C CA . ALA A 1 79 ? 16.514 -4.107 -13.186 1.00 93.38 79 ALA A CA 1
ATOM 613 C C . ALA A 1 79 ? 16.270 -4.074 -14.712 1.00 93.38 79 ALA A C 1
ATOM 615 O O . ALA A 1 79 ? 15.233 -4.568 -15.162 1.00 93.38 79 ALA A O 1
ATOM 616 N N . PRO A 1 80 ? 17.201 -3.526 -15.518 1.00 89.44 80 PRO A N 1
ATOM 617 C CA . PRO A 1 80 ? 18.460 -2.905 -15.101 1.00 89.44 80 PRO A CA 1
ATOM 618 C C . PRO A 1 80 ? 18.228 -1.571 -14.360 1.00 89.44 80 PRO A C 1
ATOM 620 O O . PRO A 1 80 ? 17.260 -0.871 -14.656 1.00 89.44 80 PRO A O 1
ATOM 623 N N . PRO A 1 81 ? 19.110 -1.191 -13.413 1.00 88.38 81 PRO A N 1
ATOM 624 C CA . PRO A 1 81 ? 18.891 -0.016 -12.577 1.00 88.38 81 PRO A CA 1
ATOM 625 C C . PRO A 1 81 ? 18.950 1.262 -13.413 1.00 88.38 81 PRO A C 1
ATOM 627 O O . PRO A 1 81 ? 19.966 1.542 -14.056 1.00 88.38 81 PRO A O 1
ATOM 630 N N . THR A 1 82 ? 17.887 2.069 -13.366 1.00 85.88 82 THR A N 1
ATOM 631 C CA . THR A 1 82 ? 17.751 3.400 -14.008 1.00 85.88 82 THR A CA 1
ATOM 632 C C . THR A 1 82 ? 17.882 3.431 -15.536 1.00 85.88 82 THR A C 1
ATOM 634 O O . THR A 1 82 ? 17.816 4.504 -16.141 1.00 85.88 82 THR A O 1
ATOM 637 N N . LYS A 1 83 ? 18.112 2.277 -16.174 1.00 90.19 83 LYS A N 1
ATOM 638 C CA . LYS A 1 83 ? 18.348 2.137 -17.612 1.00 90.19 83 LYS A CA 1
ATOM 639 C C . LYS A 1 83 ? 17.617 0.919 -18.146 1.00 90.19 83 LYS A C 1
ATOM 641 O O . LYS A 1 83 ? 17.841 -0.190 -17.679 1.00 90.19 83 LYS A O 1
ATOM 646 N N . GLY A 1 84 ? 16.785 1.129 -19.149 1.00 90.00 84 GLY A N 1
ATOM 647 C CA . GLY A 1 84 ? 16.082 0.106 -19.900 1.00 90.00 84 GLY A CA 1
ATOM 648 C C . GLY A 1 84 ? 16.489 0.148 -21.364 1.00 90.00 84 GLY A C 1
ATOM 649 O O . GLY A 1 84 ? 17.179 1.063 -21.828 1.00 90.00 84 GLY A O 1
ATOM 650 N N . VAL A 1 85 ? 16.041 -0.861 -22.096 1.00 91.00 85 VAL A N 1
ATOM 651 C CA . VAL A 1 85 ? 16.205 -0.941 -23.543 1.00 91.00 85 VAL A CA 1
ATOM 652 C C . VAL A 1 85 ? 14.829 -1.147 -24.148 1.00 91.00 85 VAL A C 1
ATOM 654 O O . VAL A 1 85 ? 14.051 -1.958 -23.645 1.00 91.00 85 VAL A O 1
ATOM 657 N N . VAL A 1 86 ? 14.530 -0.426 -25.224 1.00 90.88 86 VAL A N 1
ATOM 658 C CA . VAL A 1 86 ? 13.287 -0.632 -25.970 1.00 90.88 86 VAL A CA 1
ATOM 659 C C . VAL A 1 86 ? 13.143 -2.090 -26.392 1.00 90.88 86 VAL A C 1
ATOM 661 O O . VAL A 1 86 ? 14.107 -2.755 -26.771 1.00 90.88 86 VAL A O 1
ATOM 664 N N . ASN A 1 87 ? 11.915 -2.587 -26.344 1.00 89.00 87 ASN A N 1
ATOM 665 C CA . ASN A 1 87 ? 11.538 -3.957 -26.669 1.00 89.00 87 ASN A CA 1
ATOM 666 C C . ASN A 1 87 ? 12.198 -5.043 -25.802 1.00 89.00 87 ASN A C 1
ATOM 668 O O . ASN A 1 87 ? 12.124 -6.225 -26.139 1.00 89.00 87 ASN A O 1
ATOM 672 N N . ILE A 1 88 ? 12.801 -4.666 -24.671 1.00 89.62 88 ILE A N 1
ATOM 673 C CA . ILE A 1 88 ? 13.313 -5.590 -23.660 1.00 89.62 88 ILE A CA 1
ATOM 674 C C . ILE A 1 88 ? 12.605 -5.283 -22.333 1.00 89.62 88 ILE A C 1
ATOM 676 O O . ILE A 1 88 ? 12.600 -4.128 -21.903 1.00 89.62 88 ILE A O 1
ATOM 680 N N . PRO A 1 89 ? 12.006 -6.283 -21.660 1.00 91.06 89 PRO A N 1
ATOM 681 C CA . PRO A 1 89 ? 11.367 -6.064 -20.369 1.00 91.06 89 PRO A CA 1
ATOM 682 C C . PRO A 1 89 ? 12.338 -5.477 -19.339 1.00 91.06 89 PRO A C 1
ATOM 684 O O . PRO A 1 89 ? 13.414 -6.025 -19.102 1.00 91.06 89 PRO A O 1
ATOM 687 N N . THR A 1 90 ? 11.923 -4.385 -18.705 1.00 93.94 90 THR A N 1
ATOM 688 C CA . THR A 1 90 ? 12.542 -3.833 -17.498 1.00 93.94 90 THR A CA 1
ATOM 689 C C . THR A 1 90 ? 11.718 -4.282 -16.299 1.00 93.94 90 THR A C 1
ATOM 691 O O . THR A 1 90 ? 10.493 -4.178 -16.311 1.00 93.94 90 THR A O 1
ATOM 694 N N . CYS A 1 91 ? 12.374 -4.816 -15.277 1.00 95.56 91 CYS A N 1
ATOM 695 C CA . CYS A 1 91 ? 11.728 -5.267 -14.051 1.00 95.56 91 CYS A CA 1
ATOM 696 C C . CYS A 1 91 ? 11.613 -4.103 -13.065 1.00 95.56 91 CYS A C 1
ATOM 698 O O . CYS A 1 91 ? 12.560 -3.326 -12.951 1.00 95.56 91 CYS A O 1
ATOM 700 N N . PHE A 1 92 ? 10.510 -4.031 -12.322 1.00 96.44 92 PHE A N 1
ATOM 701 C CA . PHE A 1 92 ? 10.281 -3.042 -11.268 1.00 96.44 92 PHE A CA 1
ATOM 702 C C . PHE A 1 92 ? 9.702 -3.714 -10.025 1.00 96.44 92 PHE A C 1
ATOM 704 O O . PHE A 1 92 ? 8.980 -4.703 -10.132 1.00 96.44 92 PHE A O 1
ATOM 711 N N . TRP A 1 93 ? 10.013 -3.192 -8.847 1.00 95.69 93 TRP A N 1
ATOM 712 C CA . TRP A 1 93 ? 9.476 -3.674 -7.573 1.00 95.69 93 TRP A CA 1
ATOM 713 C C . TRP A 1 93 ? 9.439 -2.537 -6.556 1.00 95.69 93 TRP A C 1
ATOM 715 O O . TRP A 1 93 ? 9.996 -1.467 -6.806 1.00 95.69 93 TRP A O 1
ATOM 725 N N . ILE A 1 94 ? 8.782 -2.762 -5.418 1.00 94.69 94 ILE A N 1
ATOM 726 C CA . ILE A 1 94 ? 8.706 -1.782 -4.333 1.00 94.69 94 ILE A CA 1
ATOM 727 C C . ILE A 1 94 ? 9.496 -2.305 -3.133 1.00 94.69 94 ILE A C 1
ATOM 729 O O . ILE A 1 94 ? 9.206 -3.384 -2.618 1.00 94.69 94 ILE A O 1
ATOM 733 N N . ASP A 1 95 ? 10.470 -1.522 -2.678 1.00 92.44 95 ASP A N 1
ATOM 734 C CA . ASP A 1 95 ? 11.258 -1.772 -1.472 1.00 92.44 95 ASP A CA 1
ATOM 735 C C . ASP A 1 95 ? 10.878 -0.794 -0.352 1.00 92.44 95 ASP A C 1
ATOM 737 O O . ASP A 1 95 ? 10.436 0.327 -0.596 1.00 92.44 95 ASP A O 1
ATOM 741 N N . GLY A 1 96 ? 11.092 -1.195 0.904 1.00 87.88 96 GLY A N 1
ATOM 742 C CA . GLY A 1 96 ? 10.969 -0.287 2.051 1.00 87.88 96 GLY A CA 1
ATOM 743 C C . GLY A 1 96 ? 9.548 0.198 2.351 1.00 87.88 96 GLY A C 1
ATOM 744 O O . GLY A 1 96 ? 9.396 1.243 2.979 1.00 87.88 96 GLY A O 1
ATOM 745 N N . GLN A 1 97 ? 8.524 -0.544 1.919 1.00 86.62 97 GLN A N 1
ATOM 746 C CA . GLN A 1 97 ? 7.130 -0.270 2.276 1.00 86.62 97 GLN A CA 1
ATOM 747 C C . GLN A 1 97 ? 6.974 -0.244 3.800 1.00 86.62 97 GLN A C 1
ATOM 749 O O . GLN A 1 97 ? 7.506 -1.115 4.494 1.00 86.62 97 GLN A O 1
ATOM 754 N N . GLY A 1 98 ? 6.235 0.733 4.332 1.00 79.56 98 GLY A N 1
ATOM 755 C CA . GLY A 1 98 ? 5.988 0.818 5.775 1.00 79.56 98 GLY A CA 1
ATOM 756 C C . GLY A 1 98 ? 5.202 -0.367 6.334 1.00 79.56 98 GLY 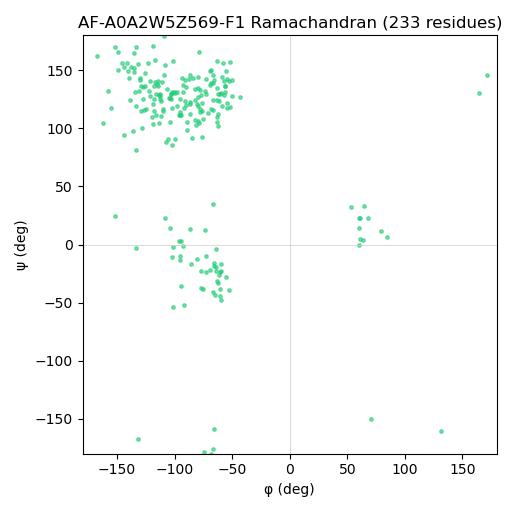A C 1
ATOM 757 O O . GLY A 1 98 ? 5.410 -0.766 7.482 1.00 79.56 98 GLY A O 1
ATOM 758 N N . ILE A 1 99 ? 4.315 -0.940 5.515 1.00 84.12 99 ILE A N 1
ATOM 759 C CA . ILE A 1 99 ? 3.469 -2.087 5.853 1.00 84.12 99 ILE A CA 1
ATOM 760 C C . ILE A 1 99 ? 3.525 -3.091 4.689 1.00 84.12 99 ILE A C 1
ATOM 762 O O . ILE A 1 99 ? 2.647 -3.084 3.831 1.00 84.12 99 ILE A O 1
ATOM 766 N N . PRO A 1 100 ? 4.579 -3.927 4.614 1.00 74.00 100 PRO A N 1
ATOM 767 C CA . PRO A 1 100 ? 4.687 -4.940 3.564 1.00 74.00 100 PRO A CA 1
ATOM 768 C C . PRO A 1 100 ? 3.707 -6.109 3.775 1.00 74.00 100 PRO A C 1
ATOM 770 O O . PRO A 1 100 ? 3.338 -6.767 2.808 1.00 74.00 100 PRO A O 1
ATOM 773 N N . ASP A 1 101 ? 3.276 -6.329 5.022 1.00 78.94 101 ASP A N 1
ATOM 774 C CA . ASP A 1 101 ? 2.364 -7.389 5.463 1.00 78.94 101 ASP A CA 1
ATOM 775 C C . ASP A 1 101 ? 1.308 -6.821 6.426 1.00 78.94 101 ASP A C 1
ATOM 777 O O . ASP A 1 101 ? 1.497 -5.741 6.989 1.00 78.94 101 ASP A O 1
ATOM 781 N N . ASP A 1 102 ? 0.235 -7.576 6.678 1.00 84.88 102 ASP A N 1
ATOM 782 C CA . ASP A 1 102 ? -0.863 -7.188 7.571 1.00 84.88 102 ASP A CA 1
ATOM 783 C C . ASP A 1 102 ? -0.380 -6.707 8.950 1.00 84.88 102 ASP A C 1
ATOM 785 O O . ASP A 1 102 ? 0.348 -7.394 9.680 1.00 84.88 102 ASP A O 1
ATOM 789 N N . ARG A 1 103 ? -0.844 -5.521 9.350 1.00 88.31 103 ARG A N 1
ATOM 790 C CA . ARG A 1 103 ? -0.525 -4.902 10.637 1.00 88.31 103 ARG A CA 1
ATOM 791 C C . ARG A 1 103 ? -1.779 -4.712 11.471 1.00 88.31 103 ARG A C 1
ATOM 793 O O . ARG A 1 103 ? -2.696 -3.987 11.100 1.00 88.31 103 ARG A O 1
ATOM 800 N N . LYS A 1 104 ? -1.735 -5.245 12.692 1.00 89.94 104 LYS A N 1
ATOM 801 C CA . LYS A 1 104 ? -2.814 -5.107 13.673 1.00 89.94 104 LYS A CA 1
ATOM 802 C C . LYS A 1 10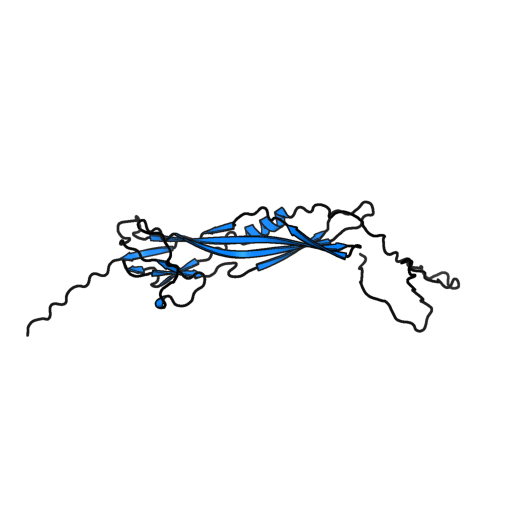4 ? -2.487 -4.062 14.731 1.00 89.94 104 LYS A C 1
ATOM 804 O O . LYS A 1 104 ? -1.418 -4.087 15.341 1.00 89.94 104 LYS A O 1
ATOM 809 N N . LEU A 1 105 ? -3.427 -3.157 14.975 1.00 90.06 105 LEU A N 1
ATOM 810 C CA . LEU A 1 105 ? -3.389 -2.166 16.049 1.00 90.06 105 LEU A CA 1
ATOM 811 C C . LEU A 1 105 ? -4.522 -2.463 17.028 1.00 90.06 105 LEU A C 1
ATOM 813 O O . LEU A 1 105 ? -5.636 -2.751 16.610 1.00 90.06 105 LEU A O 1
ATOM 817 N N . SER A 1 106 ? -4.264 -2.363 18.329 1.00 92.81 106 SER A N 1
ATOM 818 C CA . SER A 1 106 ? -5.297 -2.544 19.351 1.00 92.81 106 SER A CA 1
ATOM 819 C C . SER A 1 106 ? -5.402 -1.310 20.233 1.00 92.81 106 SER A C 1
ATOM 821 O O . SER A 1 106 ? -4.387 -0.843 20.756 1.00 92.81 106 SER A O 1
ATOM 823 N N . VAL A 1 107 ? -6.618 -0.828 20.465 1.00 90.75 107 VAL A N 1
ATOM 824 C CA . VAL A 1 107 ? -6.889 0.256 21.409 1.00 90.75 107 VAL A CA 1
ATOM 825 C C . VAL A 1 107 ? -8.029 -0.127 22.338 1.00 90.75 107 VAL A C 1
ATOM 827 O O . VAL A 1 107 ? -9.079 -0.587 21.897 1.00 90.75 107 VAL A O 1
ATOM 830 N N . THR A 1 108 ? -7.823 0.076 23.637 1.00 91.06 108 THR A N 1
ATOM 831 C CA . THR A 1 108 ? -8.865 -0.131 24.644 1.00 91.06 108 THR A CA 1
ATOM 832 C C . THR A 1 108 ? -9.412 1.212 25.090 1.00 91.06 108 THR A C 1
ATOM 834 O O . THR A 1 108 ? -8.663 2.085 25.527 1.00 91.06 108 THR A O 1
ATOM 837 N N . VAL A 1 109 ? -10.726 1.368 24.991 1.00 86.88 109 VAL A N 1
ATOM 838 C CA . VAL A 1 109 ? -11.445 2.594 25.329 1.00 86.88 109 VAL A CA 1
ATOM 839 C C . VAL A 1 109 ? -12.548 2.290 26.322 1.00 86.88 109 VAL A C 1
ATOM 841 O O . VAL A 1 109 ? -13.149 1.216 26.324 1.00 86.88 109 VAL A O 1
ATOM 844 N N . ALA A 1 110 ? -12.817 3.255 27.184 1.00 84.38 110 ALA A N 1
ATOM 845 C CA . ALA A 1 110 ? -13.863 3.144 28.176 1.00 84.38 110 ALA A CA 1
ATOM 846 C C . ALA A 1 110 ? -15.140 3.801 27.619 1.00 84.38 110 ALA A C 1
ATOM 848 O O . ALA A 1 110 ? -15.098 4.951 27.182 1.00 84.38 110 ALA A O 1
ATOM 849 N N . GLY A 1 111 ? -16.259 3.072 27.593 1.00 81.94 111 GLY A N 1
ATOM 850 C CA . GLY A 1 111 ? -17.556 3.582 27.126 1.00 81.94 111 GLY A CA 1
ATOM 851 C C . GLY A 1 111 ? -18.153 4.638 28.056 1.00 81.94 111 GLY A C 1
ATOM 852 O O . GLY A 1 111 ? -17.576 4.954 29.087 1.00 81.94 111 GLY A O 1
ATOM 853 N N . ALA A 1 112 ? -19.327 5.187 27.756 1.00 80.56 112 ALA A N 1
ATOM 854 C CA . ALA A 1 112 ? -20.002 6.040 28.737 1.00 80.56 112 ALA A CA 1
ATOM 855 C C . ALA A 1 112 ? -20.420 5.213 29.974 1.00 80.56 112 ALA A C 1
ATOM 857 O O . ALA A 1 112 ? -20.835 4.059 29.809 1.00 80.56 112 ALA A O 1
ATOM 858 N N . PRO A 1 113 ? -20.309 5.760 31.198 1.00 77.69 113 PRO A N 1
ATOM 859 C CA . PRO A 1 113 ? -20.868 5.108 32.370 1.00 77.69 113 PRO A CA 1
ATOM 860 C C . PRO A 1 113 ? -22.402 5.076 32.290 1.00 77.69 113 PRO A C 1
ATOM 862 O O . PRO A 1 113 ? -23.020 6.008 31.774 1.00 77.69 113 PRO A O 1
ATOM 865 N N . ASP A 1 114 ? -23.017 4.015 32.809 1.00 72.00 114 ASP A N 1
ATOM 866 C CA . ASP A 1 114 ? -24.470 3.938 32.975 1.00 72.00 114 ASP A CA 1
ATOM 867 C C . ASP A 1 114 ? -24.976 4.809 34.142 1.00 72.00 114 ASP A C 1
ATOM 869 O O . ASP A 1 114 ? -24.205 5.509 34.807 1.00 72.00 114 ASP A O 1
ATOM 873 N N . ALA A 1 115 ? -26.290 4.784 34.394 1.00 71.50 115 ALA A N 1
ATOM 874 C CA . ALA A 1 115 ? -26.922 5.556 35.468 1.00 71.50 115 ALA A CA 1
ATOM 875 C C . ALA A 1 115 ? -26.380 5.198 36.868 1.00 71.50 115 ALA A C 1
ATOM 877 O O . ALA A 1 115 ? -26.444 6.016 37.786 1.00 71.50 115 ALA A O 1
ATOM 878 N N . GLU A 1 116 ? -25.815 4.000 37.026 1.00 71.44 116 GLU A N 1
ATOM 879 C CA . GLU A 1 116 ? -25.186 3.506 38.249 1.00 71.44 116 GLU A CA 1
ATOM 880 C C . GLU A 1 116 ? -23.660 3.733 38.281 1.00 71.44 116 GLU A C 1
ATOM 882 O O . GLU A 1 116 ? -22.994 3.326 39.237 1.00 71.44 116 GLU A O 1
ATOM 887 N N . GLY A 1 117 ? -23.089 4.386 37.262 1.00 70.75 117 GLY A N 1
ATOM 888 C CA . GLY A 1 117 ? -21.661 4.684 37.162 1.00 70.75 117 GLY A CA 1
ATOM 889 C C . GLY A 1 117 ? -20.791 3.511 36.691 1.00 70.75 117 GLY A C 1
ATOM 890 O O . GLY A 1 117 ? -19.566 3.579 36.812 1.00 70.75 117 GLY A O 1
ATOM 891 N N . ARG A 1 118 ? -21.381 2.422 36.186 1.00 70.94 118 ARG A N 1
ATOM 892 C CA . ARG A 1 118 ? -20.655 1.253 35.660 1.00 70.94 118 ARG A CA 1
ATOM 893 C C . ARG A 1 118 ? -20.264 1.497 34.207 1.00 70.94 118 ARG A C 1
ATOM 895 O O . ARG A 1 118 ? -21.029 2.071 33.443 1.00 70.94 118 ARG A O 1
ATOM 902 N N . GLN A 1 119 ? -19.084 1.028 33.815 1.00 75.50 119 GLN A N 1
ATOM 903 C CA . GLN A 1 119 ? -18.501 1.305 32.504 1.00 75.50 119 GLN A CA 1
ATOM 904 C C . GLN A 1 119 ? -18.098 0.004 31.807 1.00 75.50 119 GLN A C 1
ATOM 906 O O . GLN A 1 119 ? -17.489 -0.869 32.428 1.00 75.50 119 GLN A O 1
ATOM 911 N N . ILE A 1 120 ? -18.424 -0.114 30.519 1.00 80.06 120 ILE A N 1
ATOM 912 C CA . ILE A 1 120 ? -17.931 -1.192 29.652 1.00 80.06 120 ILE A CA 1
ATOM 913 C C . ILE A 1 120 ? -16.633 -0.721 28.998 1.00 80.06 120 ILE A C 1
ATOM 915 O O . ILE A 1 120 ? -16.553 0.410 28.513 1.00 80.06 120 ILE A O 1
ATOM 919 N N . TYR A 1 121 ? -15.625 -1.589 28.978 1.00 84.50 121 TYR A N 1
ATOM 920 C CA . TYR A 1 121 ? -14.401 -1.370 28.215 1.00 84.50 121 TYR A CA 1
ATOM 921 C C . TYR A 1 121 ? -14.493 -2.114 26.889 1.00 84.50 121 TYR A C 1
ATOM 923 O O . TYR A 1 121 ? -14.831 -3.297 26.854 1.00 84.50 121 TYR A O 1
ATOM 931 N N . TYR A 1 122 ? -14.178 -1.403 25.817 1.00 87.25 122 TYR A N 1
ATOM 932 C CA . TYR A 1 122 ? -14.162 -1.914 24.459 1.00 87.25 122 TYR A CA 1
ATOM 933 C C . TYR A 1 122 ? -12.723 -1.984 23.971 1.00 87.25 122 TYR A C 1
ATOM 935 O O . TYR A 1 122 ? -11.953 -1.053 24.201 1.00 87.25 122 TYR A O 1
ATOM 943 N N . THR A 1 123 ? -12.375 -3.043 23.256 1.00 92.56 123 THR A N 1
ATOM 944 C CA . THR A 1 123 ? -11.101 -3.178 22.553 1.00 92.56 123 THR A CA 1
ATOM 945 C C . THR A 1 123 ? -11.370 -3.155 21.058 1.00 92.56 123 THR A C 1
ATOM 947 O O . THR A 1 123 ? -11.962 -4.092 20.532 1.00 92.56 123 THR A O 1
ATOM 950 N N . LEU A 1 124 ? -10.950 -2.089 20.380 1.00 92.38 124 LEU A N 1
ATOM 951 C CA . LEU A 1 124 ? -10.947 -2.005 18.922 1.00 92.38 124 LEU A CA 1
ATOM 952 C C . LEU A 1 124 ? -9.637 -2.596 18.398 1.00 92.38 124 LEU A C 1
ATOM 954 O O . LEU A 1 124 ? -8.555 -2.126 18.755 1.00 92.38 124 LEU A O 1
ATOM 958 N N . LEU A 1 125 ? -9.756 -3.606 17.548 1.00 94.94 125 LEU A N 1
ATOM 959 C CA . LEU A 1 125 ? -8.698 -4.155 16.719 1.00 94.94 125 LEU A CA 1
ATOM 960 C C . LEU A 1 125 ? -8.831 -3.541 15.322 1.00 94.94 125 LEU A C 1
ATOM 962 O O . LEU A 1 125 ? -9.865 -3.697 14.683 1.00 94.94 125 LEU A O 1
ATOM 966 N N . ILE A 1 126 ? -7.807 -2.831 14.864 1.00 95.62 126 ILE A N 1
ATOM 967 C CA . ILE A 1 126 ? -7.720 -2.284 13.509 1.00 95.62 126 ILE A CA 1
ATOM 968 C C . ILE A 1 126 ? -6.739 -3.151 12.736 1.00 95.62 126 ILE A C 1
ATOM 970 O O . ILE A 1 126 ? -5.605 -3.324 13.184 1.00 95.62 126 ILE A O 1
ATOM 974 N N . ASP A 1 127 ? -7.170 -3.670 11.596 1.00 94.25 127 ASP A N 1
ATOM 975 C CA . ASP A 1 127 ? -6.318 -4.389 10.655 1.00 94.25 127 ASP A CA 1
ATOM 976 C C . ASP A 1 127 ? -5.997 -3.478 9.472 1.00 94.25 127 ASP A C 1
ATOM 978 O O . ASP A 1 127 ? -6.902 -2.858 8.903 1.00 94.25 127 ASP A O 1
ATOM 982 N N . VAL A 1 128 ? -4.714 -3.365 9.144 1.00 94.25 128 VAL A N 1
ATOM 983 C CA . VAL A 1 128 ? -4.206 -2.606 8.003 1.00 94.25 128 VAL A CA 1
ATOM 984 C C . VAL A 1 128 ? -3.479 -3.583 7.096 1.00 94.25 128 VAL A C 1
ATOM 986 O O . VAL A 1 128 ? -2.405 -4.064 7.449 1.00 94.25 128 VAL A O 1
ATOM 989 N N . ALA A 1 129 ? -4.064 -3.860 5.936 1.00 92.00 129 ALA A N 1
ATOM 990 C CA . ALA A 1 129 ? -3.583 -4.871 5.005 1.00 92.00 129 ALA A CA 1
ATOM 991 C C . ALA A 1 129 ? -3.190 -4.239 3.669 1.00 92.00 129 ALA A C 1
ATOM 993 O O . ALA A 1 129 ? -3.922 -3.402 3.129 1.00 92.00 129 ALA A O 1
ATOM 994 N N . PHE A 1 130 ? -2.052 -4.658 3.119 1.00 91.56 130 PHE A N 1
ATOM 995 C CA . PHE A 1 130 ? -1.680 -4.326 1.748 1.00 91.56 130 PHE A CA 1
ATOM 996 C C . PHE A 1 130 ? -2.545 -5.136 0.774 1.00 91.56 130 PHE A C 1
ATOM 998 O O . PHE A 1 130 ? -2.659 -6.354 0.888 1.00 91.56 130 PHE A O 1
ATOM 1005 N N . VAL A 1 131 ? -3.154 -4.466 -0.205 1.00 92.12 131 VAL A N 1
ATOM 1006 C CA . VAL A 1 131 ? -4.061 -5.098 -1.174 1.00 92.12 131 VAL A CA 1
ATOM 1007 C C . VAL A 1 131 ? -3.355 -5.345 -2.501 1.00 92.12 131 VAL A C 1
ATOM 1009 O O . VAL A 1 131 ? -3.399 -6.453 -3.034 1.00 92.12 131 VAL A O 1
ATOM 1012 N N . ARG A 1 132 ? -2.750 -4.299 -3.077 1.00 91.94 132 ARG A N 1
ATOM 1013 C CA . ARG A 1 132 ? -2.092 -4.345 -4.392 1.00 91.94 132 ARG A CA 1
ATOM 1014 C C . ARG A 1 132 ? -1.235 -3.107 -4.644 1.00 91.94 132 ARG A C 1
ATOM 1016 O O . ARG A 1 132 ? -1.467 -2.057 -4.051 1.00 91.94 132 ARG A O 1
ATOM 1023 N N . ALA A 1 133 ? -0.329 -3.213 -5.611 1.00 92.44 133 ALA A N 1
ATOM 1024 C CA . ALA A 1 133 ? 0.316 -2.071 -6.249 1.00 92.44 133 ALA A CA 1
ATOM 1025 C C . ALA A 1 133 ? -0.299 -1.832 -7.636 1.00 92.44 133 ALA A C 1
ATOM 1027 O O . ALA A 1 133 ? -0.410 -2.760 -8.442 1.00 92.44 133 ALA A O 1
ATOM 1028 N N . ALA A 1 134 ? -0.702 -0.596 -7.920 1.00 94.19 134 ALA A N 1
ATOM 1029 C CA . ALA A 1 134 ? -1.089 -0.149 -9.251 1.00 94.19 134 ALA A CA 1
ATOM 1030 C C . ALA A 1 134 ? 0.061 0.663 -9.855 1.00 94.19 134 ALA A C 1
ATOM 1032 O O . ALA A 1 134 ? 0.449 1.694 -9.316 1.00 94.19 134 ALA A O 1
ATOM 1033 N N . TRP A 1 135 ? 0.621 0.173 -10.954 1.00 95.56 135 TRP A N 1
ATOM 1034 C CA . TRP A 1 135 ? 1.784 0.772 -11.602 1.00 95.56 135 TRP A CA 1
ATOM 1035 C C . TRP A 1 135 ? 1.366 1.732 -12.712 1.00 95.56 135 TRP A C 1
ATOM 1037 O O . TRP A 1 135 ? 0.409 1.454 -13.430 1.00 95.56 135 TRP A O 1
ATOM 1047 N N . ASN A 1 136 ? 2.114 2.822 -12.839 1.00 96.62 136 ASN A N 1
ATOM 1048 C CA . ASN A 1 136 ? 2.133 3.721 -13.982 1.00 96.62 136 ASN A CA 1
ATOM 1049 C C . ASN A 1 136 ? 3.595 3.846 -14.422 1.00 96.62 136 ASN A C 1
ATOM 1051 O O . ASN A 1 136 ? 4.438 4.300 -13.653 1.00 96.62 136 ASN A O 1
ATOM 1055 N N . PHE A 1 137 ? 3.911 3.392 -15.624 1.00 95.88 137 PHE A N 1
ATOM 1056 C CA . PHE A 1 137 ? 5.243 3.401 -16.218 1.00 95.88 137 PHE A CA 1
ATOM 1057 C C . PHE A 1 137 ? 5.518 4.642 -17.061 1.00 95.88 137 PHE A C 1
ATOM 1059 O O . PHE A 1 137 ? 6.629 4.754 -17.587 1.00 95.88 137 PHE A O 1
ATOM 1066 N N . ASP A 1 138 ? 4.536 5.542 -17.184 1.00 94.69 138 ASP A N 1
ATOM 1067 C CA . ASP A 1 138 ? 4.574 6.723 -18.049 1.00 94.69 138 ASP A CA 1
ATOM 1068 C C . ASP A 1 138 ? 4.736 6.331 -19.535 1.00 94.69 138 ASP A C 1
ATOM 1070 O O . ASP A 1 138 ? 5.203 7.122 -20.356 1.00 94.69 138 ASP A O 1
ATOM 1074 N N . ASP A 1 139 ? 4.355 5.091 -19.901 1.00 91.69 139 ASP A N 1
ATOM 1075 C CA . ASP A 1 139 ? 4.421 4.612 -21.284 1.00 91.69 139 ASP A CA 1
ATOM 1076 C C . ASP A 1 139 ? 3.129 4.990 -22.048 1.00 91.69 139 ASP A C 1
ATOM 1078 O O . ASP A 1 139 ? 2.049 4.444 -21.797 1.00 91.69 139 ASP A O 1
ATOM 1082 N N . PRO A 1 140 ? 3.216 5.895 -23.035 1.00 89.12 140 PRO A N 1
ATOM 1083 C CA . PRO A 1 140 ? 2.096 6.356 -23.865 1.00 89.12 140 PRO A CA 1
ATOM 1084 C C . PRO A 1 140 ? 1.465 5.269 -24.751 1.00 89.12 140 PRO A C 1
ATOM 1086 O O . PRO A 1 140 ? 0.339 5.445 -25.222 1.00 89.12 140 PRO A O 1
ATOM 1089 N N . HIS A 1 141 ? 2.202 4.202 -25.062 1.00 88.44 141 HIS A N 1
ATOM 1090 C CA . HIS A 1 141 ? 1.772 3.151 -25.983 1.00 88.44 141 HIS A CA 1
ATOM 1091 C C . HIS A 1 141 ? 1.142 1.990 -25.237 1.00 88.44 141 HIS A C 1
ATOM 1093 O O . HIS A 1 141 ? 0.211 1.364 -25.748 1.00 88.44 141 HIS A O 1
ATOM 1099 N N . ASN A 1 142 ? 1.652 1.682 -24.047 1.00 84.00 142 ASN A N 1
ATOM 1100 C CA . ASN A 1 142 ? 1.133 0.603 -23.231 1.00 84.00 142 ASN A CA 1
ATOM 1101 C C . ASN A 1 142 ? 1.577 0.739 -21.777 1.00 84.00 142 ASN A C 1
ATOM 1103 O O . ASN A 1 142 ? 2.666 0.318 -21.434 1.00 84.00 142 ASN A O 1
ATOM 1107 N N . ASP A 1 143 ? 0.692 1.170 -20.892 1.00 85.75 143 ASP A N 1
ATOM 1108 C CA . ASP A 1 143 ? 1.025 1.284 -19.469 1.00 85.75 143 ASP A CA 1
ATOM 1109 C C . ASP A 1 143 ? 0.801 -0.021 -18.676 1.00 85.75 143 ASP A C 1
ATOM 1111 O O . ASP A 1 143 ? 0.735 -0.055 -17.448 1.00 85.75 143 ASP A O 1
ATOM 1115 N N . THR A 1 144 ? 0.617 -1.141 -19.380 1.00 86.25 144 THR A N 1
ATOM 1116 C CA . THR A 1 144 ? 0.276 -2.411 -18.740 1.00 86.25 144 THR A CA 1
ATOM 1117 C C . THR A 1 144 ? 1.519 -3.071 -18.154 1.00 86.25 144 THR A C 1
ATOM 1119 O O . THR A 1 144 ? 2.507 -3.333 -18.845 1.00 86.25 144 THR A O 1
ATOM 1122 N N . ALA A 1 145 ? 1.423 -3.416 -16.874 1.00 83.38 145 ALA A N 1
ATOM 1123 C CA . ALA A 1 145 ? 2.344 -4.310 -16.192 1.00 83.38 145 ALA A CA 1
ATOM 1124 C C . ALA A 1 145 ? 2.254 -5.745 -16.742 1.00 83.38 145 ALA A C 1
ATOM 1126 O O . ALA A 1 145 ? 1.167 -6.297 -16.928 1.00 83.38 145 ALA A O 1
ATOM 1127 N N . ASN A 1 146 ? 3.396 -6.405 -16.911 1.00 80.12 146 ASN A N 1
ATOM 1128 C CA . ASN A 1 146 ? 3.445 -7.828 -17.214 1.00 80.12 146 ASN A CA 1
ATOM 1129 C C . ASN A 1 146 ? 3.026 -8.627 -15.977 1.00 80.12 146 ASN A C 1
ATOM 1131 O O . ASN A 1 146 ? 3.759 -8.702 -14.993 1.00 80.12 146 ASN A O 1
ATOM 1135 N N . ALA A 1 147 ? 1.879 -9.303 -16.070 1.00 67.00 147 ALA A N 1
ATOM 1136 C CA . ALA A 1 147 ? 1.334 -10.148 -15.003 1.00 67.00 147 ALA A CA 1
ATOM 1137 C C . ALA A 1 147 ? 2.261 -11.306 -14.577 1.00 67.00 147 ALA A C 1
ATOM 1139 O O . ALA A 1 147 ? 2.067 -11.904 -13.522 1.00 67.00 147 ALA A O 1
ATOM 1140 N N . THR A 1 148 ? 3.256 -11.659 -15.392 1.00 83.62 148 THR A N 1
ATOM 1141 C CA . THR A 1 148 ? 4.287 -12.640 -15.037 1.00 83.62 148 THR A CA 1
ATOM 1142 C C . THR A 1 148 ? 5.652 -12.106 -15.465 1.00 83.62 148 THR A C 1
ATOM 1144 O O . THR A 1 148 ? 6.008 -12.207 -16.642 1.00 83.62 148 THR A O 1
ATOM 1147 N N . PRO A 1 149 ? 6.409 -11.501 -14.535 1.00 89.06 149 PRO A N 1
ATOM 1148 C CA . PRO A 1 149 ? 7.750 -11.001 -14.810 1.00 89.06 149 PRO A CA 1
ATOM 1149 C C . PRO A 1 149 ? 8.686 -12.121 -15.296 1.00 89.06 149 PRO A C 1
ATOM 1151 O O . PRO A 1 149 ? 8.584 -13.253 -14.814 1.00 89.06 149 PRO A O 1
ATOM 1154 N N . PRO A 1 150 ? 9.609 -11.837 -16.234 1.00 89.50 150 PRO A N 1
ATOM 1155 C CA . PRO A 1 150 ? 10.632 -12.794 -16.646 1.00 89.50 150 PRO A CA 1
ATOM 1156 C C . PRO A 1 150 ? 11.458 -13.312 -15.463 1.00 89.50 150 PRO A C 1
ATOM 1158 O O . PRO A 1 150 ? 11.723 -12.586 -14.508 1.00 89.50 150 PRO A O 1
ATOM 1161 N N . THR A 1 151 ? 11.949 -14.551 -15.540 1.00 89.00 151 THR A N 1
ATOM 1162 C CA . THR A 1 151 ? 12.723 -15.175 -14.448 1.00 89.00 151 THR A CA 1
ATOM 1163 C C . THR A 1 151 ? 14.007 -14.415 -14.103 1.00 89.00 151 THR A C 1
ATOM 1165 O O . THR A 1 151 ? 14.509 -14.521 -12.988 1.00 89.00 151 THR A O 1
ATOM 1168 N N . GLN A 1 152 ? 14.546 -13.641 -15.049 1.00 87.25 152 GLN A N 1
ATOM 1169 C CA . GLN A 1 152 ? 15.720 -12.785 -14.861 1.00 87.25 152 GLN A CA 1
ATOM 1170 C C . GLN A 1 152 ? 15.465 -11.635 -13.875 1.00 87.25 152 GLN A C 1
ATOM 1172 O O . GLN A 1 152 ? 16.422 -11.077 -13.349 1.00 87.25 152 GLN A O 1
ATOM 1177 N N . CYS A 1 153 ? 14.198 -11.306 -13.607 1.00 88.56 153 CYS A N 1
ATOM 1178 C CA . CYS A 1 153 ? 13.806 -10.296 -12.632 1.00 88.56 153 CYS A CA 1
ATOM 1179 C C . CYS A 1 153 ? 14.004 -10.738 -11.172 1.00 88.56 153 CYS A C 1
ATOM 1181 O O . CYS A 1 153 ? 13.873 -9.914 -10.274 1.00 88.56 153 CYS A O 1
ATOM 1183 N N . GLY A 1 154 ? 14.308 -12.015 -10.916 1.00 90.50 154 GLY A N 1
ATOM 1184 C CA . GLY A 1 154 ? 14.526 -12.518 -9.562 1.00 90.50 154 GLY A CA 1
ATOM 1185 C C . GLY A 1 154 ? 13.243 -12.592 -8.730 1.00 90.50 154 GLY A C 1
ATOM 1186 O O . GLY A 1 154 ? 12.160 -12.843 -9.254 1.00 90.50 154 GLY A O 1
ATOM 1187 N N . GLN A 1 155 ? 13.383 -12.428 -7.413 1.00 91.81 155 GLN A N 1
ATOM 1188 C CA . GLN A 1 155 ? 12.277 -12.464 -6.455 1.00 91.81 155 GLN A CA 1
ATOM 1189 C C . GLN A 1 155 ? 12.276 -11.182 -5.632 1.00 91.81 155 GLN A C 1
ATOM 1191 O O . GLN A 1 155 ? 13.218 -10.925 -4.888 1.00 91.81 155 GLN A O 1
ATOM 1196 N N . HIS A 1 156 ? 11.206 -10.404 -5.771 1.00 91.31 156 HIS A N 1
ATOM 1197 C CA . HIS A 1 156 ? 10.988 -9.157 -5.047 1.00 91.31 156 HIS A CA 1
ATOM 1198 C C . HIS A 1 156 ? 9.510 -9.026 -4.671 1.00 91.31 156 HIS A C 1
ATOM 1200 O O . HIS A 1 156 ? 8.637 -9.607 -5.327 1.00 91.31 156 H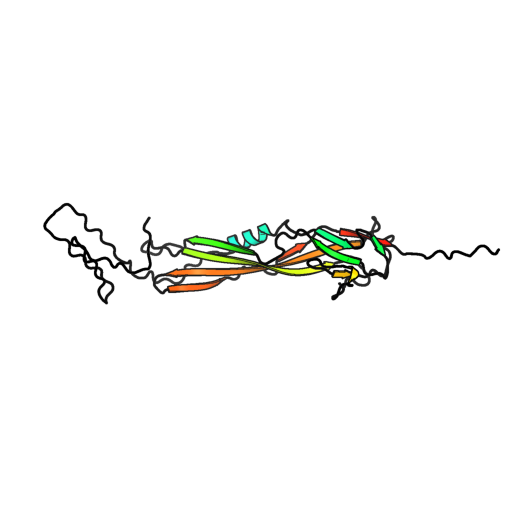IS A O 1
ATOM 1206 N N . ASN A 1 157 ? 9.224 -8.239 -3.636 1.00 86.81 157 ASN A N 1
ATOM 1207 C CA . ASN A 1 157 ? 7.852 -7.889 -3.287 1.00 86.81 157 ASN A CA 1
ATOM 1208 C C . ASN A 1 157 ? 7.259 -6.987 -4.371 1.00 86.81 157 ASN A C 1
ATOM 1210 O O . ASN A 1 157 ? 7.929 -6.091 -4.881 1.00 86.81 157 ASN A O 1
ATOM 1214 N N . GLN A 1 158 ? 5.996 -7.230 -4.728 1.00 90.25 158 GLN A N 1
ATOM 1215 C CA . GLN A 1 158 ? 5.298 -6.461 -5.767 1.00 90.25 158 GLN A CA 1
ATOM 1216 C C . GLN A 1 158 ? 6.058 -6.409 -7.105 1.00 90.25 158 GLN A C 1
ATOM 1218 O O . GLN A 1 158 ? 5.990 -5.414 -7.825 1.00 90.25 158 GLN A O 1
ATOM 1223 N N . LEU A 1 159 ? 6.797 -7.476 -7.432 1.00 93.50 159 LEU A N 1
ATOM 1224 C CA . LEU A 1 159 ? 7.571 -7.553 -8.663 1.00 93.50 159 LEU A CA 1
ATOM 1225 C C . LEU A 1 159 ? 6.655 -7.491 -9.889 1.00 93.50 159 LEU A C 1
ATOM 1227 O O . LEU A 1 159 ? 5.720 -8.278 -10.034 1.00 93.50 159 LEU A O 1
ATOM 1231 N N . THR A 1 160 ? 6.999 -6.602 -10.808 1.00 95.31 160 THR A N 1
ATOM 1232 C CA . THR A 1 160 ? 6.390 -6.472 -12.125 1.00 95.31 160 THR A CA 1
ATOM 1233 C C . THR A 1 160 ? 7.476 -6.333 -13.193 1.00 95.31 160 THR A C 1
ATOM 1235 O O . THR A 1 160 ? 8.659 -6.158 -12.893 1.00 95.31 160 THR A O 1
ATOM 1238 N N . ALA A 1 161 ? 7.091 -6.417 -14.460 1.00 95.31 161 ALA A N 1
ATOM 1239 C CA . ALA A 1 161 ? 7.947 -6.015 -15.564 1.00 95.31 161 ALA A CA 1
ATOM 1240 C C . ALA A 1 161 ? 7.148 -5.192 -16.567 1.00 95.31 161 ALA A C 1
ATOM 1242 O O . ALA A 1 161 ? 5.948 -5.393 -16.721 1.00 95.31 161 ALA A O 1
ATOM 1243 N N . HIS A 1 162 ? 7.813 -4.295 -17.275 1.00 95.56 162 HIS A N 1
ATOM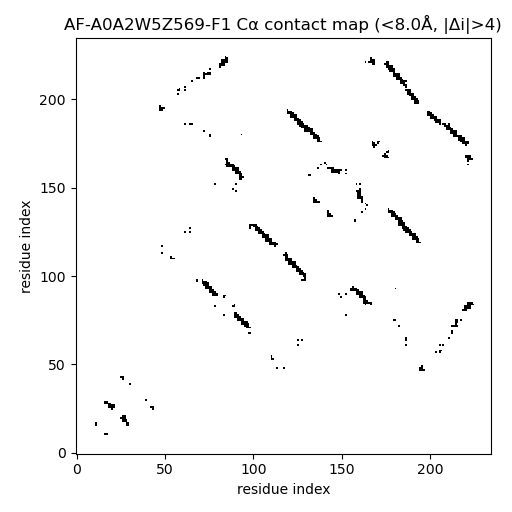 1244 C CA . HIS A 1 162 ? 7.199 -3.494 -18.319 1.00 95.56 162 HIS A CA 1
ATOM 1245 C C . HIS A 1 162 ? 8.158 -3.365 -19.507 1.00 95.56 162 HIS A C 1
ATOM 1247 O O . HIS A 1 162 ? 9.379 -3.338 -19.340 1.00 95.56 162 HIS A O 1
ATOM 1253 N N . GLN A 1 163 ? 7.607 -3.373 -20.718 1.00 93.56 163 GLN A N 1
ATOM 1254 C CA . GLN A 1 163 ? 8.368 -3.337 -21.961 1.00 93.56 163 GLN A CA 1
ATOM 1255 C C . GLN A 1 163 ? 8.006 -2.079 -22.741 1.00 93.56 163 GLN A C 1
ATOM 1257 O O . GLN A 1 163 ? 6.986 -2.040 -23.425 1.00 93.56 163 GLN A O 1
ATOM 1262 N N . TYR A 1 164 ? 8.914 -1.113 -22.696 1.00 92.44 164 TYR A N 1
ATOM 1263 C CA . TYR A 1 164 ? 8.829 0.109 -23.477 1.00 92.44 164 TYR A CA 1
ATOM 1264 C C . TYR A 1 164 ? 9.031 -0.171 -24.963 1.00 92.44 164 TYR A C 1
ATOM 1266 O O . TYR A 1 164 ? 9.946 -0.907 -25.345 1.00 92.44 164 TYR A O 1
ATOM 1274 N N . VAL A 1 165 ? 8.228 0.457 -25.815 1.00 90.69 165 VAL A N 1
ATOM 1275 C CA . VAL A 1 165 ? 8.353 0.340 -27.283 1.00 90.69 165 VAL A CA 1
ATOM 1276 C C . VAL A 1 165 ? 9.033 1.550 -27.932 1.00 90.69 165 VAL A C 1
ATOM 1278 O O . VAL A 1 165 ? 9.413 1.488 -29.100 1.00 90.69 165 VAL A O 1
ATOM 1281 N N . GLU A 1 166 ? 9.221 2.633 -27.177 1.00 91.06 166 GLU A N 1
ATOM 1282 C CA . GLU A 1 166 ? 9.796 3.902 -27.633 1.00 91.06 166 GLU A CA 1
ATOM 1283 C C . GLU A 1 166 ? 10.914 4.367 -26.681 1.00 91.06 166 GLU A C 1
ATOM 1285 O O . GLU A 1 166 ? 10.828 4.172 -25.465 1.00 91.06 166 GLU A O 1
ATOM 1290 N N . ILE A 1 167 ? 11.972 4.978 -27.230 1.00 92.19 167 ILE A N 1
ATOM 1291 C CA . ILE A 1 167 ? 13.069 5.564 -26.441 1.00 92.19 167 ILE A CA 1
ATOM 1292 C C . ILE A 1 167 ? 12.593 6.798 -25.662 1.00 92.19 167 ILE A C 1
ATOM 1294 O O . ILE A 1 167 ? 11.723 7.537 -26.118 1.00 92.19 167 ILE A O 1
ATOM 1298 N N . SER A 1 168 ? 13.197 7.076 -24.509 1.00 92.38 168 SER A N 1
ATOM 1299 C CA . SER A 1 168 ? 12.772 8.174 -23.630 1.00 92.38 168 SER A CA 1
ATOM 1300 C C . SER A 1 168 ? 13.280 9.565 -24.055 1.00 92.38 168 SER A C 1
ATOM 1302 O O . SER A 1 168 ? 12.784 10.578 -23.563 1.00 92.38 168 SER A O 1
ATOM 1304 N N . GLU A 1 169 ? 14.242 9.647 -24.984 1.00 85.75 169 GLU A N 1
ATOM 1305 C CA . GLU A 1 169 ? 14.961 10.885 -25.354 1.00 85.75 169 GLU A CA 1
ATOM 1306 C C . GLU A 1 169 ? 14.089 12.007 -25.929 1.00 85.75 169 GLU A C 1
ATOM 1308 O O . GLU A 1 169 ? 14.434 13.181 -25.805 1.00 85.75 169 GLU A O 1
ATOM 1313 N N . ALA A 1 170 ? 12.953 11.667 -26.536 1.00 74.00 170 ALA A N 1
ATOM 1314 C CA . ALA A 1 170 ? 12.039 12.640 -27.132 1.00 74.00 170 ALA A CA 1
ATOM 1315 C C . ALA A 1 170 ? 10.813 12.953 -26.255 1.00 74.00 170 ALA A C 1
ATOM 1317 O O . ALA A 1 170 ? 9.974 13.762 -26.653 1.00 74.00 170 ALA A O 1
ATOM 1318 N N . ARG A 1 171 ? 10.676 12.306 -25.089 1.00 80.12 171 ARG A N 1
ATOM 1319 C CA . ARG A 1 171 ? 9.415 12.283 -24.332 1.00 80.12 171 ARG A CA 1
ATOM 1320 C C . ARG A 1 171 ? 9.285 13.393 -23.300 1.00 80.12 171 ARG A C 1
ATOM 1322 O O . ARG A 1 171 ? 8.297 14.124 -23.311 1.00 80.12 171 ARG A O 1
ATOM 1329 N N . HIS A 1 172 ? 10.286 13.529 -22.439 1.00 83.56 172 HIS A N 1
ATOM 1330 C CA . HIS A 1 172 ? 10.290 14.502 -21.347 1.00 83.56 172 HIS A CA 1
ATOM 1331 C C . HIS A 1 172 ? 11.513 15.420 -21.456 1.00 83.56 172 HIS A C 1
ATOM 1333 O O . HIS A 1 172 ? 12.518 15.026 -22.054 1.00 83.56 172 HIS A O 1
ATOM 1339 N N . PRO A 1 173 ? 11.473 16.638 -20.881 1.00 89.00 173 PRO A N 1
ATOM 1340 C CA . PRO A 1 173 ? 12.619 17.551 -20.887 1.00 89.00 173 PRO A CA 1
ATOM 1341 C C . PRO A 1 173 ? 13.906 16.944 -20.309 1.00 89.00 173 PRO A C 1
ATOM 1343 O O . PRO A 1 173 ? 15.001 17.344 -20.697 1.00 89.00 173 PRO A O 1
ATOM 1346 N N . ASP A 1 174 ? 13.775 15.984 -19.393 1.00 92.38 174 ASP A N 1
ATOM 1347 C CA . ASP A 1 174 ? 14.870 15.252 -18.757 1.00 92.38 174 ASP A CA 1
ATOM 1348 C C . ASP A 1 174 ? 15.173 13.895 -19.420 1.00 92.38 174 ASP A C 1
ATOM 1350 O O . ASP A 1 174 ? 16.078 13.190 -18.971 1.00 92.38 174 ASP A O 1
ATOM 1354 N N . GLN A 1 175 ? 14.463 13.565 -20.506 1.00 93.94 175 GLN A N 1
ATOM 1355 C CA . GLN A 1 175 ? 14.684 12.390 -21.350 1.00 93.94 175 GLN A CA 1
ATOM 1356 C C . GLN A 1 175 ? 14.440 11.047 -20.647 1.00 93.94 175 GLN A C 1
ATOM 1358 O O . GLN A 1 175 ? 15.123 10.061 -20.943 1.00 93.94 175 GLN A O 1
ATOM 1363 N N . LYS A 1 176 ? 13.492 10.981 -19.704 1.00 95.06 176 LYS A N 1
ATOM 1364 C CA . LYS A 1 176 ? 13.187 9.768 -18.924 1.00 95.06 176 LYS A CA 1
ATOM 1365 C C . LYS A 1 176 ? 11.688 9.555 -18.756 1.00 95.06 176 LYS A C 1
ATOM 1367 O O . LYS A 1 176 ? 10.933 10.516 -18.754 1.00 95.06 176 LYS A O 1
ATOM 1372 N N . TYR A 1 177 ? 11.293 8.299 -18.585 1.00 95.06 177 TYR A N 1
ATOM 1373 C CA . TYR A 1 177 ? 9.962 7.929 -18.103 1.00 95.06 177 TYR A CA 1
ATOM 1374 C C . TYR A 1 177 ? 9.897 8.069 -16.578 1.00 95.06 177 TYR A C 1
ATOM 1376 O O . TYR A 1 177 ? 10.886 7.769 -15.901 1.00 95.06 177 TYR A O 1
ATOM 1384 N N . HIS A 1 178 ? 8.754 8.492 -16.036 1.00 95.88 178 HIS A N 1
ATOM 1385 C CA . HIS A 1 178 ? 8.552 8.680 -14.595 1.00 95.88 178 HIS A CA 1
ATOM 1386 C C . HIS A 1 178 ? 7.654 7.582 -14.027 1.00 95.88 178 HIS A C 1
ATOM 1388 O O . HIS A 1 178 ? 6.436 7.721 -13.950 1.00 95.88 178 HIS A O 1
ATOM 1394 N N . VAL A 1 179 ? 8.267 6.470 -13.623 1.00 96.31 179 VAL A N 1
ATOM 1395 C CA . VAL A 1 179 ? 7.524 5.324 -13.093 1.00 96.31 179 VAL A CA 1
ATOM 1396 C C . VAL A 1 179 ? 7.017 5.639 -11.686 1.00 96.31 179 VAL A C 1
ATOM 1398 O O . VAL A 1 179 ? 7.783 6.079 -10.832 1.00 96.31 179 VAL A O 1
ATOM 1401 N N . VAL A 1 180 ? 5.741 5.374 -11.428 1.00 96.75 180 VAL A N 1
ATOM 1402 C CA . VAL A 1 180 ? 5.080 5.545 -10.130 1.00 96.75 180 VAL A CA 1
ATOM 1403 C C . VAL A 1 180 ? 4.321 4.270 -9.782 1.00 96.75 180 VAL A C 1
ATOM 1405 O O . VAL A 1 180 ? 3.694 3.648 -10.639 1.00 96.75 180 VAL A O 1
ATOM 1408 N N . ALA A 1 181 ? 4.333 3.893 -8.507 1.00 95.50 181 ALA A N 1
ATOM 1409 C CA . ALA A 1 181 ? 3.473 2.851 -7.974 1.00 95.50 181 ALA A CA 1
ATOM 1410 C C . ALA A 1 181 ? 2.519 3.450 -6.939 1.00 95.50 181 ALA A C 1
ATOM 1412 O O . ALA A 1 181 ? 2.936 4.148 -6.018 1.00 95.50 181 ALA A O 1
ATOM 1413 N N . ALA A 1 182 ? 1.230 3.170 -7.091 1.00 95.06 182 ALA A N 1
ATOM 1414 C CA . ALA A 1 182 ? 0.199 3.464 -6.113 1.00 95.06 182 ALA A CA 1
ATOM 1415 C C . ALA A 1 182 ? -0.057 2.211 -5.265 1.00 95.06 182 ALA A C 1
ATOM 1417 O O . ALA A 1 182 ? -0.559 1.198 -5.754 1.00 95.06 182 ALA A O 1
ATOM 1418 N N . GLU A 1 183 ? 0.315 2.267 -3.994 1.00 94.19 183 GLU A N 1
ATOM 1419 C CA . GLU A 1 183 ? 0.072 1.229 -3.000 1.00 94.19 183 GLU A CA 1
ATOM 1420 C C . GLU A 1 183 ? -1.349 1.366 -2.450 1.00 94.19 183 GLU A C 1
ATOM 1422 O O . GLU A 1 183 ? -1.731 2.430 -1.960 1.00 94.19 183 GLU A O 1
ATOM 1427 N N . HIS A 1 184 ? -2.127 0.291 -2.534 1.00 94.06 184 HIS A N 1
ATOM 1428 C CA . HIS A 1 184 ? -3.505 0.230 -2.060 1.00 94.06 184 HIS A CA 1
ATOM 1429 C C . HIS A 1 184 ? -3.578 -0.538 -0.743 1.00 94.06 184 HIS A C 1
ATOM 1431 O O . HIS A 1 184 ? -3.153 -1.695 -0.681 1.00 94.06 184 HIS A O 1
ATOM 1437 N N . TYR A 1 185 ? -4.167 0.079 0.278 1.00 94.06 185 TYR A N 1
ATOM 1438 C CA . TYR A 1 185 ? -4.336 -0.496 1.608 1.00 94.06 185 TYR A CA 1
ATOM 1439 C C . TYR A 1 185 ? -5.809 -0.557 2.011 1.00 94.06 185 TYR A C 1
ATOM 1441 O O . TYR A 1 185 ? -6.579 0.384 1.800 1.00 94.06 185 TYR A O 1
ATOM 1449 N N . ALA A 1 186 ? -6.181 -1.655 2.665 1.00 93.56 186 ALA A N 1
ATOM 1450 C CA . ALA A 1 186 ? -7.470 -1.817 3.320 1.00 93.56 186 ALA A CA 1
ATOM 1451 C C . ALA A 1 186 ? -7.313 -1.590 4.827 1.00 93.56 186 ALA A C 1
ATOM 1453 O O . ALA A 1 186 ? -6.427 -2.169 5.455 1.00 93.56 186 ALA A O 1
ATOM 1454 N N . ILE A 1 187 ? -8.189 -0.765 5.408 1.00 94.69 187 ILE A N 1
ATOM 1455 C CA . ILE A 1 187 ? -8.270 -0.556 6.857 1.00 94.69 187 ILE A CA 1
ATOM 1456 C C . ILE A 1 187 ? -9.634 -1.037 7.338 1.00 94.69 187 ILE A C 1
ATOM 1458 O O . ILE A 1 187 ? -10.660 -0.417 7.046 1.00 94.69 187 ILE A O 1
ATOM 1462 N N . THR A 1 188 ? -9.640 -2.120 8.107 1.00 94.75 188 THR A N 1
ATOM 1463 C CA . THR A 1 188 ? -10.851 -2.700 8.705 1.00 94.75 188 THR A CA 1
ATOM 1464 C C . THR A 1 188 ? -10.776 -2.652 10.220 1.00 94.75 188 THR A C 1
ATOM 1466 O O . THR A 1 188 ? -9.684 -2.566 10.782 1.00 94.75 188 THR A O 1
ATOM 1469 N N . GLY A 1 189 ? -11.917 -2.717 10.907 1.00 94.12 189 GLY A N 1
ATOM 1470 C CA . GLY A 1 189 ? -11.912 -2.811 12.359 1.00 94.12 189 GLY A CA 1
ATOM 1471 C C . GLY A 1 189 ? -12.961 -3.744 12.930 1.00 94.12 189 GLY A C 1
ATOM 1472 O O . GLY A 1 189 ? -14.062 -3.896 12.407 1.00 94.12 189 GLY A O 1
ATOM 1473 N N . GLU A 1 190 ? -12.604 -4.326 14.062 1.00 94.25 190 GLU A N 1
ATOM 1474 C CA . GLU A 1 190 ? -13.449 -5.184 14.875 1.00 94.25 190 GLU A CA 1
ATOM 1475 C C . GLU A 1 190 ? -13.390 -4.684 16.312 1.00 94.25 190 GLU A C 1
ATOM 1477 O O . GLU A 1 190 ? -12.316 -4.362 16.818 1.00 94.25 190 GLU A O 1
ATOM 1482 N N . VAL A 1 191 ? -14.525 -4.620 17.000 1.00 91.81 191 VAL A N 1
ATOM 1483 C CA . VAL A 1 191 ? -14.548 -4.278 18.424 1.00 91.81 191 VAL A CA 1
ATOM 1484 C C . VAL A 1 191 ? -15.019 -5.455 19.254 1.00 91.81 191 VAL A C 1
ATOM 1486 O O . VAL A 1 191 ? -16.011 -6.099 18.930 1.00 91.81 191 VAL A O 1
ATOM 1489 N N . TYR A 1 192 ? -14.315 -5.677 20.358 1.00 90.31 192 TYR A N 1
ATOM 1490 C CA . TYR A 1 192 ? -14.555 -6.718 21.342 1.00 90.31 192 TYR A CA 1
ATOM 1491 C C . TYR A 1 192 ? -14.894 -6.085 22.691 1.00 90.31 192 TYR A C 1
ATOM 1493 O O . TYR A 1 192 ? -14.276 -5.100 23.096 1.00 90.31 192 TYR A O 1
ATOM 1501 N N . TRP A 1 193 ? -15.856 -6.648 23.415 1.00 87.19 193 TRP A N 1
ATOM 1502 C CA . TRP A 1 193 ? -16.129 -6.267 24.804 1.00 87.19 193 TRP A CA 1
ATOM 1503 C C . TRP A 1 193 ? -16.656 -7.458 25.592 1.00 87.19 193 TRP A C 1
ATOM 1505 O O . TRP A 1 193 ? -17.003 -8.501 25.040 1.00 87.19 193 TRP A O 1
ATOM 1515 N N . THR A 1 194 ? -16.670 -7.337 26.913 1.00 82.50 194 THR A N 1
ATOM 1516 C CA . THR A 1 194 ? -17.257 -8.347 27.795 1.00 82.50 194 THR A CA 1
ATOM 1517 C C . THR A 1 194 ? -18.118 -7.657 28.836 1.00 82.50 194 THR A C 1
ATOM 1519 O O . THR A 1 194 ? -17.686 -6.696 29.473 1.00 82.50 194 THR A O 1
ATOM 1522 N N . ASP A 1 195 ? -19.337 -8.152 29.002 1.00 74.38 195 ASP A N 1
ATOM 1523 C CA . ASP A 1 195 ? -20.297 -7.681 29.990 1.00 74.38 195 ASP A CA 1
ATOM 1524 C C . ASP A 1 195 ? -20.910 -8.864 30.763 1.00 74.38 1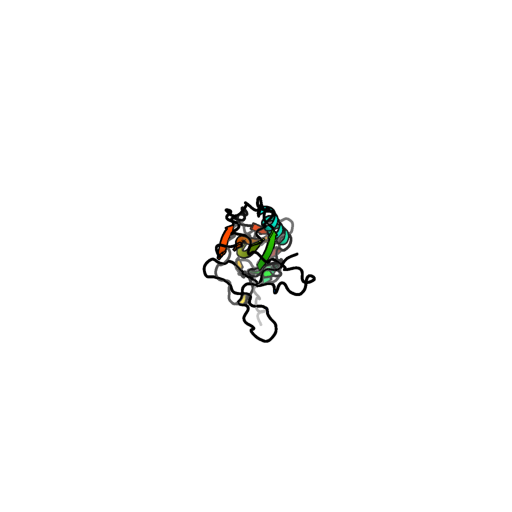95 ASP A C 1
ATOM 1526 O O . ASP A 1 195 ? -20.420 -9.995 30.737 1.00 74.38 195 ASP A O 1
ATOM 1530 N N . SER A 1 196 ? -21.979 -8.605 31.510 1.00 70.88 196 SER A N 1
ATOM 1531 C CA . SER A 1 196 ? -22.693 -9.619 32.290 1.00 70.88 196 SER A CA 1
ATOM 1532 C C . SER A 1 196 ? -23.398 -10.703 31.468 1.00 70.88 196 SER A C 1
ATOM 1534 O O . SER A 1 196 ? -23.774 -11.722 32.047 1.00 70.88 196 SER A O 1
ATOM 1536 N N . TYR A 1 197 ? -23.596 -10.489 30.168 1.00 72.94 197 TYR A N 1
ATOM 1537 C CA . TYR A 1 197 ? -24.188 -11.443 29.229 1.00 72.94 197 TYR A CA 1
ATOM 1538 C C . TYR A 1 197 ? -23.135 -12.266 28.478 1.00 72.94 197 TYR A C 1
ATOM 1540 O O . TYR A 1 197 ? -23.491 -13.255 27.842 1.00 72.94 197 TYR A O 1
ATOM 1548 N N . GLY A 1 198 ? -21.853 -11.911 28.589 1.00 75.19 198 GLY A N 1
ATOM 1549 C CA . GLY A 1 198 ? -20.742 -12.667 28.021 1.00 75.19 198 GLY A CA 1
ATOM 1550 C C . GLY A 1 198 ? -19.776 -11.792 27.234 1.00 75.19 198 GLY A C 1
ATOM 1551 O O . GLY A 1 198 ? -19.706 -10.579 27.428 1.00 75.19 198 GLY A O 1
ATOM 1552 N N . SER A 1 199 ? -18.998 -12.436 26.367 1.00 84.38 199 SER A N 1
ATOM 1553 C CA . SER A 1 199 ? -18.107 -11.763 25.425 1.00 84.38 199 SER A CA 1
ATOM 1554 C C . SER A 1 199 ? -18.826 -11.514 24.107 1.00 84.38 199 SER A C 1
ATOM 1556 O O . SER A 1 199 ? -19.565 -12.367 23.619 1.00 84.38 199 SER A O 1
ATOM 1558 N N . HIS A 1 200 ? -18.562 -10.356 23.520 1.00 84.69 200 HIS A N 1
ATOM 1559 C CA . HIS A 1 200 ? -19.213 -9.878 22.311 1.00 84.69 200 HIS A CA 1
ATOM 1560 C C . HIS A 1 200 ? -18.169 -9.385 21.316 1.00 84.69 200 HIS A C 1
ATOM 1562 O O . HIS A 1 200 ? -17.072 -8.978 21.709 1.00 84.69 200 HIS A O 1
ATOM 1568 N N . HIS A 1 201 ? -18.534 -9.397 20.037 1.00 89.62 201 HIS A N 1
ATOM 1569 C CA . HIS A 1 201 ? -17.760 -8.765 18.978 1.00 89.62 201 HIS A CA 1
ATOM 1570 C C . HIS A 1 201 ? -18.693 -8.161 17.925 1.00 89.62 201 HIS A C 1
ATOM 1572 O O . HIS A 1 201 ? -19.816 -8.634 17.741 1.00 89.62 201 HIS A O 1
ATOM 1578 N N . GLN A 1 202 ? -18.231 -7.127 17.229 1.00 90.75 202 GLN A N 1
ATOM 1579 C CA . GLN A 1 202 ? -18.889 -6.606 16.030 1.00 90.75 202 GLN A CA 1
ATOM 1580 C C . GLN A 1 202 ? -17.855 -6.007 15.076 1.00 90.75 202 GLN A C 1
ATOM 1582 O O . GLN A 1 202 ? -16.850 -5.440 15.516 1.00 90.75 202 GLN A O 1
ATOM 1587 N N . ASN A 1 203 ? -18.150 -6.062 13.780 1.00 92.56 203 ASN A N 1
ATOM 1588 C CA . ASN A 1 203 ? -17.396 -5.311 12.784 1.00 92.56 203 ASN A CA 1
ATOM 1589 C C . ASN A 1 203 ? -17.741 -3.828 12.891 1.00 92.56 203 ASN A C 1
ATOM 1591 O O . ASN A 1 203 ? -18.895 -3.453 13.118 1.00 92.56 203 ASN A O 1
ATOM 1595 N N . VAL A 1 204 ? -16.731 -2.991 12.706 1.00 91.38 204 VAL A N 1
ATOM 1596 C CA . VAL A 1 204 ? -16.867 -1.542 12.666 1.00 91.38 204 VAL A CA 1
ATOM 1597 C C . VAL A 1 204 ? -16.405 -1.084 11.296 1.00 91.38 204 VAL A C 1
ATOM 1599 O O . VAL A 1 204 ? -15.261 -1.315 10.907 1.00 91.38 204 VAL A O 1
ATOM 1602 N N . ASP A 1 205 ? -17.305 -0.428 10.571 1.00 90.00 205 ASP A N 1
ATOM 1603 C CA . ASP A 1 205 ? -16.942 0.239 9.328 1.00 90.00 205 ASP A CA 1
ATOM 1604 C C . ASP A 1 205 ? -15.938 1.353 9.640 1.00 90.00 205 ASP A C 1
ATOM 1606 O O . ASP A 1 205 ? -16.189 2.221 10.485 1.00 90.00 205 ASP A O 1
ATOM 1610 N N . SER A 1 206 ? -14.785 1.310 8.978 1.00 91.44 206 SER A N 1
ATOM 1611 C CA . SER A 1 206 ? -13.767 2.340 9.130 1.00 91.44 206 SER A CA 1
ATOM 1612 C C . SER A 1 206 ? -14.210 3.667 8.512 1.00 91.44 206 SER A C 1
ATOM 1614 O O . SER A 1 206 ? -13.679 4.717 8.879 1.00 91.44 206 SER A O 1
ATOM 1616 N N . GLY A 1 207 ? -15.162 3.638 7.567 1.00 91.06 207 GLY A N 1
ATOM 1617 C CA . GLY A 1 207 ? -15.529 4.778 6.726 1.00 91.06 207 GLY A CA 1
ATOM 1618 C C . GLY A 1 207 ? -14.388 5.234 5.809 1.00 91.06 207 GLY A C 1
ATOM 1619 O O . GLY A 1 207 ? -14.515 6.236 5.102 1.00 91.06 207 GLY A O 1
ATOM 1620 N N . LEU A 1 208 ? -13.265 4.516 5.830 1.00 86.44 208 LEU A N 1
ATOM 1621 C CA . LEU A 1 208 ? -12.121 4.719 4.969 1.00 86.44 208 LEU A CA 1
ATOM 1622 C C . LEU A 1 208 ? -12.295 3.749 3.807 1.00 86.44 208 LEU A C 1
ATOM 1624 O O . LEU A 1 208 ? -12.293 2.536 3.993 1.00 86.44 208 LEU A O 1
ATOM 1628 N N . GLY A 1 209 ? -12.500 4.293 2.610 1.00 87.31 209 GLY A N 1
ATOM 1629 C CA . GLY A 1 209 ? -12.420 3.494 1.393 1.00 87.31 209 GLY A CA 1
ATOM 1630 C C . GLY A 1 209 ? -10.994 2.990 1.154 1.00 87.31 209 GLY A C 1
ATOM 1631 O O . GLY A 1 209 ? -10.155 2.958 2.051 1.00 87.31 209 GLY A O 1
ATOM 1632 N N . ASP A 1 210 ? -10.713 2.647 -0.095 1.00 87.56 210 ASP A N 1
ATOM 1633 C CA . ASP A 1 210 ? -9.368 2.301 -0.551 1.00 87.56 210 ASP A CA 1
ATOM 1634 C C . ASP A 1 210 ? -8.368 3.427 -0.215 1.00 87.56 210 ASP A C 1
ATOM 1636 O O . ASP A 1 210 ? -8.536 4.573 -0.651 1.00 87.56 210 ASP A O 1
ATOM 1640 N N . VAL A 1 211 ? -7.368 3.125 0.620 1.00 92.88 211 VAL A N 1
ATOM 1641 C CA . VAL A 1 211 ? -6.328 4.084 1.011 1.00 92.88 211 VAL A CA 1
ATOM 1642 C C . VAL A 1 211 ? -5.167 3.937 0.043 1.00 92.88 211 VAL A C 1
ATOM 1644 O O . VAL A 1 211 ? -4.539 2.884 -0.014 1.00 92.88 211 VAL A O 1
ATOM 1647 N N . VAL A 1 212 ? -4.882 5.002 -0.704 1.00 94.25 212 VAL A N 1
ATOM 1648 C CA . VAL A 1 212 ? -3.883 4.991 -1.777 1.00 94.25 212 VAL A CA 1
ATOM 1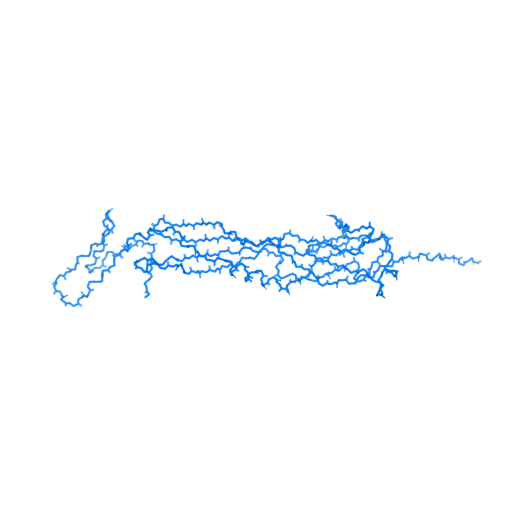649 C C . VAL A 1 212 ? -2.706 5.885 -1.421 1.00 94.25 212 VAL A C 1
ATOM 1651 O O . VAL A 1 212 ? -2.901 7.058 -1.095 1.00 94.25 212 VAL A O 1
ATOM 1654 N N . ILE A 1 213 ? -1.493 5.341 -1.521 1.00 93.50 213 ILE A N 1
ATOM 1655 C CA . ILE A 1 213 ? -0.241 6.074 -1.311 1.00 93.50 213 ILE A CA 1
ATOM 1656 C C . ILE A 1 213 ? 0.660 5.861 -2.513 1.00 93.50 213 ILE A C 1
ATOM 1658 O O . ILE A 1 213 ? 0.957 4.729 -2.878 1.00 93.50 213 ILE A O 1
ATOM 1662 N N . SER A 1 214 ? 1.112 6.953 -3.118 1.00 94.88 214 SER A N 1
ATOM 1663 C CA . SER A 1 214 ? 2.014 6.891 -4.263 1.00 94.88 214 SER A CA 1
ATOM 1664 C C . SER A 1 214 ? 3.470 6.960 -3.826 1.00 94.88 214 SER A C 1
ATOM 1666 O O . SER A 1 214 ? 3.839 7.784 -2.985 1.00 94.88 214 SER A O 1
ATOM 1668 N N . THR A 1 215 ? 4.306 6.129 -4.441 1.00 95.00 215 THR A N 1
ATOM 1669 C CA . THR A 1 215 ? 5.759 6.280 -4.375 1.00 95.00 215 THR A CA 1
ATOM 1670 C C . THR A 1 215 ? 6.185 7.607 -5.014 1.00 95.00 215 THR A C 1
ATOM 1672 O O . THR A 1 215 ? 5.469 8.139 -5.868 1.00 95.00 215 THR A O 1
ATOM 1675 N N . PRO A 1 216 ? 7.367 8.143 -4.667 1.00 94.94 216 PRO A N 1
ATOM 1676 C CA . PRO A 1 216 ? 8.002 9.181 -5.472 1.00 94.94 216 PRO A CA 1
ATOM 1677 C C . PRO A 1 216 ? 8.250 8.705 -6.910 1.00 94.94 216 PRO A C 1
ATOM 1679 O O . PRO A 1 216 ? 8.400 7.501 -7.145 1.00 94.94 216 PRO A O 1
ATOM 1682 N N . ASP A 1 217 ? 8.358 9.654 -7.839 1.00 95.00 217 ASP A N 1
ATOM 1683 C CA . ASP A 1 217 ? 8.681 9.368 -9.237 1.00 95.00 217 ASP A CA 1
ATOM 1684 C C . ASP A 1 217 ? 10.037 8.661 -9.351 1.00 95.00 217 ASP A C 1
ATOM 1686 O O . ASP A 1 217 ? 11.054 9.117 -8.814 1.00 95.00 217 ASP A O 1
ATOM 1690 N N . TYR A 1 218 ? 10.053 7.556 -10.093 1.00 96.62 218 TYR A N 1
ATOM 1691 C CA . TYR A 1 218 ? 11.253 6.802 -10.411 1.00 96.62 218 TYR A CA 1
ATOM 1692 C C . TYR A 1 218 ? 11.684 7.062 -11.859 1.00 96.62 218 TYR A C 1
ATOM 1694 O O . TYR A 1 218 ? 11.064 6.548 -12.795 1.00 96.62 218 TYR A O 1
ATOM 1702 N N . PRO A 1 219 ? 12.754 7.847 -12.071 1.00 96.06 219 PRO A N 1
ATOM 1703 C CA . PRO A 1 219 ? 13.175 8.236 -13.405 1.00 96.06 219 PRO A CA 1
ATOM 1704 C C . PRO A 1 219 ? 13.923 7.093 -14.105 1.00 96.06 219 PRO A C 1
ATOM 1706 O O . PRO A 1 219 ? 15.046 6.743 -13.727 1.00 96.06 219 PRO A O 1
ATOM 1709 N N . GLN A 1 220 ? 13.336 6.560 -15.175 1.00 95.31 220 GLN A N 1
ATOM 1710 C CA . GLN A 1 220 ? 13.891 5.479 -15.986 1.00 95.31 220 GLN A CA 1
ATOM 1711 C C . GLN A 1 220 ? 14.306 5.993 -17.368 1.00 95.31 220 GLN A C 1
ATOM 1713 O O . GLN A 1 220 ? 13.477 6.415 -18.174 1.00 95.31 220 GLN A O 1
ATOM 1718 N N . TYR A 1 221 ? 15.602 5.918 -17.677 1.00 95.50 221 TYR A N 1
ATOM 1719 C CA . TYR A 1 221 ? 16.072 6.144 -19.043 1.00 95.50 221 TYR A CA 1
ATOM 1720 C C . TYR A 1 221 ? 15.843 4.887 -19.882 1.00 95.50 221 TYR A C 1
ATOM 1722 O O . TYR A 1 221 ? 16.183 3.792 -19.441 1.00 95.50 221 TYR A O 1
ATOM 1730 N N . VAL A 1 222 ? 15.324 5.024 -21.099 1.00 93.62 222 VAL A N 1
ATOM 1731 C CA . VAL A 1 222 ? 15.129 3.903 -22.025 1.00 93.62 222 VAL A CA 1
ATOM 1732 C C . VAL A 1 222 ? 15.742 4.258 -23.368 1.00 93.62 222 VAL A C 1
ATOM 1734 O O . VAL A 1 222 ? 15.285 5.171 -24.051 1.00 93.62 222 VAL A O 1
ATOM 1737 N N . GLY A 1 223 ? 16.780 3.517 -23.748 1.00 91.81 223 GLY A N 1
ATOM 1738 C CA . GLY A 1 223 ? 17.481 3.705 -25.016 1.00 91.81 223 GLY A CA 1
ATOM 1739 C C . GLY A 1 223 ? 17.222 2.574 -26.005 1.00 91.81 223 GLY A C 1
ATOM 1740 O O . GLY A 1 223 ? 16.546 1.589 -25.704 1.00 91.81 223 GLY A O 1
ATOM 1741 N N . GLN A 1 224 ? 17.817 2.692 -27.187 1.00 89.25 224 GLN A N 1
ATOM 1742 C CA . GLN A 1 224 ? 17.907 1.601 -28.154 1.00 89.25 224 GLN A CA 1
ATOM 1743 C C . GLN A 1 224 ? 19.340 1.086 -28.249 1.00 89.25 224 GLN A C 1
ATOM 1745 O O . GLN A 1 224 ? 20.296 1.851 -28.131 1.00 89.25 224 GLN A O 1
ATOM 1750 N N . ILE A 1 225 ? 19.492 -0.219 -28.468 1.00 79.00 225 ILE A N 1
ATOM 1751 C CA . ILE A 1 225 ? 20.785 -0.806 -28.816 1.00 79.00 225 ILE A CA 1
ATOM 1752 C C . ILE A 1 225 ? 20.838 -0.914 -30.336 1.00 79.00 225 ILE A C 1
ATOM 1754 O O . ILE A 1 225 ? 20.130 -1.724 -30.931 1.00 79.00 225 ILE A O 1
ATOM 1758 N N . GLU A 1 226 ? 21.702 -0.121 -30.959 1.00 71.44 226 GLU A N 1
ATOM 1759 C CA . GLU A 1 226 ? 22.059 -0.291 -32.364 1.00 71.44 226 GLU A CA 1
ATOM 1760 C C . GLU A 1 226 ? 23.274 -1.221 -32.458 1.00 71.44 226 GLU A C 1
ATOM 1762 O O . GLU A 1 226 ? 24.343 -0.938 -31.914 1.00 71.44 226 GLU A O 1
ATOM 1767 N N . ALA A 1 227 ? 23.126 -2.357 -33.141 1.00 58.31 227 ALA A N 1
ATOM 1768 C CA . ALA A 1 227 ? 24.271 -3.195 -33.470 1.00 58.31 227 ALA A CA 1
ATOM 1769 C C . ALA A 1 227 ? 25.041 -2.546 -34.628 1.00 58.31 227 ALA A C 1
ATOM 1771 O O . ALA A 1 227 ? 24.532 -2.468 -35.745 1.00 58.31 227 ALA A O 1
ATOM 1772 N N . ILE A 1 228 ? 26.276 -2.108 -34.378 1.00 60.56 228 ILE A N 1
ATOM 1773 C CA . ILE A 1 228 ? 27.184 -1.672 -35.445 1.00 60.56 228 ILE A CA 1
ATOM 1774 C C . ILE A 1 228 ? 27.785 -2.932 -36.084 1.00 60.56 228 ILE A C 1
ATOM 1776 O O . ILE A 1 228 ? 28.463 -3.692 -35.384 1.00 60.56 228 ILE A O 1
ATOM 1780 N N . PRO A 1 229 ? 27.572 -3.191 -37.388 1.00 57.41 229 PRO A N 1
ATOM 1781 C CA . PRO A 1 229 ? 28.202 -4.317 -38.059 1.00 57.41 229 PRO A CA 1
ATOM 1782 C C . PRO A 1 229 ? 29.722 -4.162 -38.014 1.00 57.41 229 PRO A C 1
ATOM 1784 O O . PRO A 1 229 ? 30.268 -3.168 -38.492 1.00 57.41 229 PRO A O 1
ATOM 1787 N N . ILE A 1 230 ? 30.416 -5.157 -37.466 1.00 70.12 230 ILE A N 1
ATOM 1788 C CA . ILE A 1 230 ? 31.869 -5.238 -37.596 1.00 70.12 230 ILE A CA 1
ATOM 1789 C C . ILE A 1 230 ? 32.138 -5.858 -38.964 1.00 70.12 230 ILE A C 1
ATOM 1791 O O . ILE A 1 230 ? 31.969 -7.063 -39.144 1.00 70.12 230 ILE A O 1
ATOM 1795 N N . THR A 1 231 ? 32.514 -5.048 -39.950 1.00 70.94 231 THR A N 1
ATOM 1796 C CA . THR A 1 231 ? 33.013 -5.582 -41.220 1.00 70.94 231 THR A CA 1
ATOM 1797 C C . THR A 1 231 ? 34.367 -6.236 -40.932 1.00 70.94 231 THR A C 1
ATOM 1799 O O . THR A 1 231 ? 35.280 -5.526 -40.501 1.00 70.94 231 THR A O 1
ATOM 1802 N N . PRO A 1 232 ? 34.542 -7.561 -41.104 1.00 62.84 232 PRO A N 1
ATOM 1803 C CA . PRO A 1 232 ? 35.857 -8.163 -40.942 1.00 62.84 232 PRO A CA 1
ATOM 1804 C C . PRO A 1 232 ? 36.803 -7.530 -41.965 1.00 62.84 232 PRO A C 1
ATOM 1806 O O . PRO A 1 232 ? 36.469 -7.437 -43.148 1.00 62.84 232 PRO A O 1
ATOM 1809 N N . ALA A 1 233 ? 37.966 -7.060 -41.509 1.00 60.16 233 ALA A N 1
ATOM 1810 C CA . ALA A 1 233 ? 39.017 -6.631 -42.418 1.00 60.16 233 ALA A CA 1
ATOM 1811 C C . ALA A 1 233 ? 39.389 -7.832 -43.298 1.00 60.16 233 ALA A C 1
ATOM 1813 O O . ALA A 1 233 ? 39.770 -8.883 -42.778 1.00 60.16 233 ALA A O 1
ATOM 1814 N N . SER A 1 234 ? 39.209 -7.695 -44.613 1.00 63.88 234 SER A N 1
ATOM 1815 C CA . SER A 1 234 ? 39.666 -8.699 -45.571 1.00 63.88 234 SER A CA 1
ATOM 1816 C C . SER A 1 234 ? 41.173 -8.931 -45.384 1.00 63.88 234 SER A C 1
ATOM 1818 O O . SER A 1 234 ? 41.890 -7.944 -45.197 1.00 63.88 234 SER A O 1
ATOM 1820 N N . PRO A 1 235 ? 41.637 -10.195 -45.391 1.00 63.12 235 PRO A N 1
ATOM 1821 C CA . PRO A 1 235 ? 43.050 -10.534 -45.233 1.00 63.12 235 PRO A CA 1
ATOM 1822 C C . PRO A 1 235 ? 43.927 -9.972 -46.357 1.00 63.12 235 PRO A C 1
ATOM 1824 O O . PRO A 1 235 ? 43.417 -9.809 -47.491 1.00 63.12 235 PRO A O 1
#

Secondary structure (DSSP, 8-state):
------S------SSS---EE-TTS-EE----TT-TT--------------PPP----HHHHHHHHHHHTT---EEEEESTTEEETTSPEEEEEES-S-SS-EEEEEEEE----TTS---EEEEEEEEEEEEEEEE---SS-----SS--GGG---TT-EEE--SS-GGGTSTTS-EEEEEEEEEEEEEEEEEEETTEEEEEEE------EEEEPPPEEEEEE-------PPPP-

Foldseek 3Di:
DDDDDPDDDDDDDDDQFPQDQDPVRDTDGDDPPPDPPDDPDDDDPDPFPDDDFADDDCQVVLVVVLVVQVPQFFAKAWVVGQEAAAQDKIKIATPRRPDLAKDKDKDKDWGDADPVRDIWIKIKIKIKGWDAKDKAQQAPVDRDWDPDDPCVNPDHRNMTIDHHNDFQQVPDPVSWTWMKIKTWMDIWMKMWTATPVGIDIDTDDNVDDTRIDMHGTRTHGYYHDDDDDDDPDDD

Radius of gyration: 32.83 Å; Cα contacts (8 Å, |Δi|>4): 400; chains: 1; bounding box: 73×42×114 Å